Protein AF-A0A136PI34-F1 (afdb_monomer_lite)

pLDDT: mean 89.57, std 11.56, range [34.72, 98.5]

Foldseek 3Di:
DPDQQDDPVSVVVCVVVVDDDPVNVVLVVLLVVQLVLLVVLLVDPLLCPPPLNPPDDPVRSVLLSNLLSLLLSLLLVVLQLQLPAFQRSLLVLLVLLVVLLDDDLNVLSVVLNVVSVVCRLCSQAVVDRCHSVNSSSSSNSSSSSQSSPDDSVSSVVSSVVSVVVSVVVVVDRPVVVQCPDPPSVCSVCPSHDDD

Radius of gyration: 17.7 Å; chains: 1; bounding box: 50×30×54 Å

Structure (mmCIF, N/CA/C/O backbone):
data_AF-A0A136PI34-F1
#
_entry.id   AF-A0A136PI34-F1
#
loop_
_atom_site.group_PDB
_atom_site.id
_atom_site.type_symbol
_atom_site.label_atom_id
_atom_site.label_alt_id
_atom_site.label_comp_id
_atom_site.label_asym_id
_atom_site.label_entity_id
_atom_site.label_seq_id
_atom_site.pdbx_PDB_ins_code
_atom_site.Cartn_x
_atom_site.Cartn_y
_atom_site.Cartn_z
_atom_site.occupancy
_atom_site.B_iso_or_equiv
_atom_site.auth_seq_id
_atom_site.auth_comp_id
_atom_site.auth_asym_id
_atom_site.auth_atom_id
_atom_site.pdbx_PDB_model_num
ATOM 1 N N . GLU A 1 1 ? 0.186 2.229 33.190 1.00 37.41 1 GLU A N 1
ATOM 2 C CA . GLU A 1 1 ? 1.207 1.933 32.159 1.00 37.41 1 GLU A CA 1
ATOM 3 C C . GLU A 1 1 ? 0.519 1.676 30.814 1.00 37.41 1 GLU A C 1
ATOM 5 O O . GLU A 1 1 ? -0.612 1.223 30.841 1.00 37.41 1 GLU A O 1
ATOM 10 N N . GLN A 1 2 ? 1.148 2.000 29.672 1.00 37.44 2 GLN A N 1
ATOM 11 C CA . GLN A 1 2 ? 0.609 1.954 28.282 1.00 37.44 2 GLN A CA 1
ATOM 12 C C . GLN A 1 2 ? -0.304 3.109 27.794 1.00 37.44 2 GLN A C 1
ATOM 14 O O . GLN A 1 2 ? -1.319 2.883 27.141 1.00 37.44 2 GLN A O 1
ATOM 19 N N . LYS A 1 3 ? 0.069 4.380 28.008 1.00 34.72 3 LYS A N 1
ATOM 20 C CA . LYS A 1 3 ? -0.537 5.509 27.251 1.00 34.72 3 LYS A CA 1
ATOM 21 C C . LYS A 1 3 ? 0.451 6.415 26.500 1.00 34.72 3 LYS A C 1
ATOM 23 O O . LYS A 1 3 ? 0.005 7.312 25.795 1.00 34.72 3 LYS A O 1
ATOM 28 N N . ALA A 1 4 ? 1.763 6.185 26.592 1.00 39.72 4 ALA A N 1
ATOM 29 C CA . ALA A 1 4 ? 2.761 7.197 26.216 1.00 39.72 4 ALA A CA 1
ATOM 30 C C . ALA A 1 4 ? 3.406 7.065 24.818 1.00 39.72 4 ALA A C 1
ATOM 32 O O . ALA A 1 4 ? 4.243 7.888 24.473 1.00 39.72 4 ALA A O 1
ATOM 33 N N . ALA A 1 5 ? 3.028 6.094 23.983 1.00 43.44 5 ALA A N 1
ATOM 34 C CA . ALA A 1 5 ? 3.620 5.939 22.647 1.00 43.44 5 ALA A CA 1
ATOM 35 C C . ALA A 1 5 ? 2.543 5.860 21.559 1.00 43.44 5 ALA A C 1
ATOM 37 O O . ALA A 1 5 ? 2.322 4.815 20.956 1.00 43.44 5 ALA A O 1
ATOM 38 N N . LYS A 1 6 ? 1.835 6.966 21.314 1.00 48.41 6 LYS A N 1
ATOM 39 C CA . LYS A 1 6 ? 1.051 7.119 20.080 1.00 48.41 6 LYS A CA 1
ATOM 40 C C . LYS A 1 6 ? 1.850 7.965 19.087 1.00 48.41 6 LYS A C 1
ATOM 42 O O . LYS A 1 6 ? 2.343 9.029 19.447 1.00 48.41 6 LYS A O 1
ATOM 47 N N . GLY A 1 7 ? 1.963 7.485 17.849 1.00 63.72 7 GLY A N 1
ATOM 48 C CA . GLY A 1 7 ? 2.556 8.219 16.724 1.00 63.72 7 GLY A CA 1
ATOM 49 C C . GLY A 1 7 ? 4.058 8.003 16.500 1.00 63.72 7 GLY A C 1
ATOM 50 O O . GLY A 1 7 ? 4.751 7.349 17.286 1.00 63.72 7 GLY A O 1
ATOM 51 N N . PHE A 1 8 ? 4.564 8.553 15.394 1.00 65.12 8 PHE A N 1
ATOM 52 C CA . PHE A 1 8 ? 5.953 8.402 14.939 1.00 65.12 8 PHE A CA 1
ATOM 53 C C . PHE A 1 8 ? 6.965 8.988 15.943 1.00 65.12 8 PHE A C 1
ATOM 55 O O . PHE A 1 8 ? 8.017 8.404 16.202 1.00 65.12 8 PHE A O 1
ATOM 62 N N . ALA A 1 9 ? 6.602 10.100 16.593 1.00 65.44 9 ALA A N 1
ATOM 63 C CA . ALA A 1 9 ? 7.417 10.764 17.610 1.00 65.44 9 ALA A CA 1
ATOM 64 C C . ALA A 1 9 ? 7.646 9.899 18.865 1.00 65.44 9 ALA A C 1
ATOM 66 O O . ALA A 1 9 ? 8.755 9.869 19.395 1.00 65.44 9 ALA A O 1
ATOM 67 N N . GLY A 1 10 ? 6.630 9.148 19.308 1.00 66.31 10 GLY A N 1
ATOM 68 C CA . GLY A 1 10 ? 6.751 8.244 20.458 1.00 66.31 10 GLY A CA 1
ATOM 69 C C . GLY A 1 10 ? 7.679 7.059 20.180 1.00 66.31 10 GLY A C 1
ATOM 70 O O . GLY A 1 10 ? 8.458 6.663 21.045 1.00 66.31 10 GLY A O 1
ATOM 71 N N . HIS A 1 11 ? 7.662 6.540 18.949 1.00 69.31 11 HIS A N 1
ATOM 72 C CA . HIS A 1 11 ? 8.587 5.488 18.520 1.00 69.31 11 HIS A CA 1
ATOM 73 C C . HIS A 1 11 ? 10.027 6.001 18.420 1.00 69.31 11 HIS A C 1
ATOM 75 O O . HIS A 1 11 ? 10.947 5.315 18.859 1.00 69.31 11 HIS A O 1
ATOM 81 N N . LEU A 1 12 ? 10.228 7.216 17.898 1.00 68.88 12 LEU A N 1
ATOM 82 C CA . LEU A 1 12 ? 11.555 7.820 17.787 1.00 68.88 12 LEU A CA 1
ATOM 83 C C . LEU A 1 12 ? 12.158 8.155 19.161 1.00 68.88 12 LEU A C 1
ATOM 85 O O . LEU A 1 12 ? 13.355 7.968 19.366 1.00 68.88 12 LEU A O 1
ATOM 89 N N . ALA A 1 13 ? 11.337 8.602 20.115 1.00 72.06 13 ALA A N 1
ATOM 90 C CA . ALA A 1 13 ? 11.755 8.811 21.500 1.00 72.06 13 ALA A CA 1
ATOM 91 C C . ALA A 1 13 ? 12.150 7.489 22.185 1.00 72.06 13 ALA A C 1
ATOM 93 O O . ALA A 1 13 ? 13.233 7.397 22.755 1.00 72.06 13 ALA A O 1
ATOM 94 N N . ALA A 1 14 ? 11.341 6.433 22.038 1.00 70.12 14 ALA A N 1
ATOM 95 C CA . ALA A 1 14 ? 11.664 5.109 22.574 1.00 70.12 14 ALA A CA 1
ATOM 96 C C . ALA A 1 14 ? 12.942 4.506 21.958 1.00 70.12 14 ALA A C 1
ATOM 98 O O . ALA A 1 14 ? 13.714 3.852 22.660 1.00 70.12 14 ALA A O 1
ATOM 99 N N . LEU A 1 15 ? 13.195 4.765 20.669 1.00 72.00 15 LEU A N 1
ATOM 100 C CA . LEU A 1 15 ? 14.420 4.348 19.984 1.00 72.00 15 LEU A CA 1
ATOM 101 C C . LEU A 1 15 ? 15.664 5.033 20.565 1.00 72.00 15 LEU A C 1
ATOM 103 O O . LEU A 1 15 ? 16.690 4.386 20.758 1.00 72.00 15 LEU A O 1
ATOM 107 N N . ARG A 1 16 ? 15.570 6.334 20.874 1.00 77.06 16 ARG A N 1
ATOM 108 C CA . ARG A 1 16 ? 16.654 7.097 21.521 1.00 77.06 16 ARG A CA 1
ATOM 109 C C . ARG A 1 16 ? 16.973 6.587 22.926 1.00 77.06 16 ARG A C 1
ATOM 111 O O . ARG A 1 16 ? 18.095 6.746 23.386 1.00 77.06 16 ARG A O 1
ATOM 118 N N . GLU A 1 17 ? 16.009 5.940 23.570 1.00 81.00 17 GLU A N 1
ATOM 119 C CA . GLU A 1 17 ? 16.155 5.278 24.870 1.00 81.00 17 GLU A CA 1
ATOM 120 C C . GLU A 1 17 ? 16.605 3.806 24.741 1.00 81.00 17 GLU A C 1
ATOM 122 O O . GLU A 1 17 ? 16.594 3.068 25.723 1.00 81.00 17 GLU A O 1
ATOM 127 N N . GLY A 1 18 ? 16.974 3.351 23.535 1.00 77.94 18 GLY A N 1
ATOM 128 C CA . GLY A 1 18 ? 17.462 1.992 23.277 1.00 77.94 18 GLY A CA 1
ATOM 129 C C . GLY A 1 18 ? 16.385 0.902 23.326 1.00 77.94 18 GLY A C 1
ATOM 130 O O . GLY A 1 18 ? 16.716 -0.284 23.297 1.00 77.94 18 GLY A O 1
ATOM 131 N N . ARG A 1 19 ? 15.093 1.258 23.390 1.00 79.44 19 ARG A N 1
ATOM 132 C CA . ARG A 1 19 ? 14.005 0.272 23.456 1.00 79.44 19 ARG A CA 1
ATOM 133 C C . ARG A 1 19 ? 13.560 -0.149 22.060 1.00 79.44 19 ARG A C 1
ATOM 135 O O . ARG A 1 19 ? 12.945 0.622 21.322 1.00 79.44 19 ARG A O 1
ATOM 142 N N . VAL A 1 20 ? 13.793 -1.416 21.728 1.00 80.44 20 VAL A N 1
ATOM 143 C CA . VAL A 1 20 ? 13.208 -2.046 20.541 1.00 80.44 20 VAL A CA 1
ATOM 144 C C . VAL A 1 20 ? 11.728 -2.307 20.810 1.00 80.44 20 VAL A C 1
ATOM 146 O O . VAL A 1 20 ? 11.365 -3.122 21.654 1.00 80.44 20 VAL A O 1
ATOM 149 N N . THR A 1 21 ? 10.861 -1.589 20.100 1.00 81.62 21 THR A N 1
ATOM 150 C CA . THR A 1 21 ? 9.408 -1.783 20.176 1.00 81.62 21 THR A CA 1
ATOM 151 C C . THR A 1 21 ? 8.935 -2.717 19.067 1.00 81.62 21 THR A C 1
ATOM 153 O O . THR A 1 21 ? 9.525 -2.765 17.987 1.00 81.62 21 THR A O 1
ATOM 156 N N . ALA A 1 22 ? 7.814 -3.408 19.282 1.00 77.81 22 ALA A N 1
ATOM 157 C CA . ALA A 1 22 ? 7.174 -4.194 18.225 1.00 77.81 22 ALA A CA 1
ATOM 158 C C . ALA A 1 22 ? 6.825 -3.334 16.991 1.00 77.81 22 ALA A C 1
ATOM 160 O O . ALA A 1 22 ? 6.915 -3.807 15.861 1.00 77.81 22 ALA A O 1
ATOM 161 N N . GLY A 1 23 ? 6.488 -2.052 17.194 1.00 76.88 23 GLY A N 1
ATOM 162 C CA . GLY A 1 23 ? 6.248 -1.095 16.110 1.00 76.88 23 GLY A CA 1
ATOM 163 C C . GLY A 1 23 ? 7.491 -0.839 15.255 1.00 76.88 23 GLY A C 1
ATOM 164 O O . GLY A 1 23 ? 7.405 -0.861 14.031 1.00 76.88 23 GLY A O 1
ATOM 165 N N . LEU A 1 24 ? 8.665 -0.689 15.876 1.00 78.94 24 LEU A N 1
ATOM 166 C CA . LEU A 1 24 ? 9.925 -0.552 15.143 1.00 78.94 24 LEU A CA 1
ATOM 167 C C . LEU A 1 24 ? 10.240 -1.803 14.317 1.00 78.94 24 LEU A C 1
ATOM 169 O O . LEU A 1 24 ? 10.601 -1.683 13.149 1.00 78.94 24 LEU A O 1
ATOM 173 N N . VAL A 1 25 ? 10.077 -2.992 14.906 1.00 84.44 25 VAL A N 1
ATOM 174 C CA . VAL A 1 25 ? 10.310 -4.263 14.201 1.00 84.44 25 VAL A CA 1
ATOM 175 C C . VAL A 1 25 ? 9.403 -4.371 12.973 1.00 84.44 25 VAL A C 1
ATOM 177 O O . VAL A 1 25 ? 9.875 -4.753 11.906 1.00 84.44 25 VAL A O 1
ATOM 180 N N . LYS A 1 26 ? 8.133 -3.955 13.079 1.00 82.81 26 LYS A N 1
ATOM 181 C CA . LYS A 1 26 ? 7.204 -3.896 11.938 1.00 82.81 26 LYS A CA 1
ATOM 182 C C . LYS A 1 26 ? 7.681 -2.932 10.855 1.00 82.81 26 LYS A C 1
ATOM 184 O O . LYS A 1 26 ? 7.740 -3.321 9.693 1.00 82.81 26 LYS A O 1
ATOM 189 N N . VAL A 1 27 ? 8.054 -1.704 11.219 1.00 83.69 27 VAL A N 1
ATOM 190 C CA . VAL A 1 27 ? 8.524 -0.696 10.251 1.00 83.69 27 VAL A CA 1
ATOM 191 C C . VAL A 1 27 ? 9.780 -1.175 9.526 1.00 83.69 27 VAL A C 1
ATOM 193 O O . VAL A 1 27 ? 9.854 -1.078 8.303 1.00 83.69 27 VAL A O 1
ATOM 196 N N . VAL A 1 28 ? 10.746 -1.736 10.256 1.00 87.25 28 VAL A N 1
ATOM 197 C CA . VAL A 1 28 ? 11.978 -2.277 9.667 1.00 87.25 28 VAL A CA 1
ATOM 198 C C . VAL A 1 28 ? 11.672 -3.484 8.785 1.00 87.25 28 VAL A C 1
ATOM 200 O O . VAL A 1 28 ? 12.169 -3.546 7.665 1.00 87.25 28 VAL A O 1
ATOM 203 N N . GLY A 1 29 ? 10.830 -4.412 9.243 1.00 90.44 29 GLY A N 1
ATOM 204 C CA . GLY A 1 29 ? 10.451 -5.602 8.483 1.00 90.44 29 GLY A CA 1
ATOM 205 C C . GLY A 1 29 ? 9.731 -5.260 7.178 1.00 90.44 29 GLY A C 1
ATOM 206 O O . GLY A 1 29 ? 10.143 -5.713 6.112 1.00 90.44 29 GLY A O 1
ATOM 207 N N . VAL A 1 30 ? 8.707 -4.405 7.237 1.00 90.81 30 VAL A N 1
ATOM 208 C CA . VAL A 1 30 ? 7.969 -3.937 6.052 1.00 90.81 30 VAL A CA 1
ATOM 209 C C . VAL A 1 30 ? 8.873 -3.106 5.139 1.00 90.81 30 VAL A C 1
ATOM 211 O O . VAL A 1 30 ? 8.825 -3.271 3.922 1.00 90.81 30 VAL A O 1
ATOM 214 N N . GLY A 1 31 ? 9.737 -2.256 5.701 1.00 92.38 31 GLY A N 1
ATOM 215 C CA . GLY A 1 31 ? 10.705 -1.469 4.938 1.00 92.38 31 GLY A CA 1
ATOM 216 C C . GLY A 1 31 ? 11.721 -2.340 4.195 1.00 92.38 31 GLY A C 1
ATOM 217 O O . GLY A 1 31 ? 11.953 -2.133 3.005 1.00 92.38 31 GLY A O 1
ATOM 218 N N . ALA A 1 32 ? 12.281 -3.352 4.861 1.00 94.50 32 ALA A N 1
ATOM 219 C CA . ALA A 1 32 ? 13.221 -4.297 4.264 1.00 94.50 32 ALA A CA 1
ATOM 220 C C . ALA A 1 32 ? 12.550 -5.164 3.188 1.00 94.50 32 ALA A C 1
ATOM 222 O O . ALA A 1 32 ? 13.095 -5.312 2.093 1.00 94.50 32 ALA A O 1
ATOM 223 N N . ALA A 1 33 ? 11.344 -5.675 3.457 1.00 94.12 33 ALA A N 1
ATOM 224 C CA . ALA A 1 33 ? 10.557 -6.418 2.476 1.00 94.12 33 ALA A CA 1
ATOM 225 C C . ALA A 1 33 ? 10.211 -5.549 1.255 1.00 94.12 33 ALA A C 1
ATOM 227 O O . ALA A 1 33 ? 10.368 -5.988 0.116 1.00 94.12 33 ALA A O 1
ATOM 228 N N . GLY A 1 34 ? 9.812 -4.294 1.480 1.00 96.81 34 GLY A N 1
ATOM 229 C CA . GLY A 1 34 ? 9.537 -3.326 0.421 1.00 96.81 34 GLY A CA 1
ATOM 230 C C . GLY A 1 34 ? 10.767 -3.010 -0.425 1.00 96.81 34 GLY A C 1
ATOM 231 O O . GLY A 1 34 ? 10.668 -2.960 -1.651 1.00 96.81 34 GLY A O 1
ATOM 232 N N . LEU A 1 35 ? 11.936 -2.863 0.203 1.00 97.81 35 LEU A N 1
ATOM 233 C CA . LEU A 1 35 ? 13.200 -2.655 -0.499 1.00 97.81 35 LEU A CA 1
ATOM 234 C C . LEU A 1 35 ? 13.590 -3.869 -1.346 1.00 97.81 35 LEU A C 1
ATOM 236 O O . LEU A 1 35 ? 13.935 -3.706 -2.516 1.00 97.81 35 LEU A O 1
ATOM 240 N N . GLY A 1 36 ? 13.484 -5.077 -0.787 1.00 97.94 36 GLY A N 1
ATOM 241 C CA . GLY A 1 36 ? 13.727 -6.322 -1.514 1.00 97.94 36 GLY A CA 1
ATOM 242 C C . GLY A 1 36 ? 12.794 -6.472 -2.717 1.00 97.94 36 GLY A C 1
ATOM 243 O O . GLY A 1 36 ? 13.255 -6.706 -3.833 1.00 97.94 36 GLY A O 1
ATOM 244 N N . ALA A 1 37 ? 11.493 -6.243 -2.526 1.00 96.94 37 ALA A N 1
ATOM 245 C CA . ALA A 1 37 ? 10.513 -6.296 -3.606 1.00 96.94 37 ALA A CA 1
ATOM 246 C C . ALA A 1 37 ? 10.798 -5.251 -4.699 1.00 96.94 37 ALA A C 1
ATOM 248 O O . ALA A 1 37 ? 10.769 -5.571 -5.886 1.00 96.94 37 ALA A O 1
ATOM 249 N N . ALA A 1 38 ? 11.133 -4.014 -4.324 1.00 97.25 38 ALA A N 1
ATOM 250 C CA . ALA A 1 38 ? 11.472 -2.961 -5.278 1.00 97.25 38 ALA A CA 1
ATOM 251 C C . ALA A 1 38 ? 12.766 -3.254 -6.055 1.00 97.25 38 ALA A C 1
ATOM 253 O O . ALA A 1 38 ? 12.841 -2.954 -7.247 1.00 97.25 38 ALA A O 1
ATOM 254 N N . ALA A 1 39 ? 13.762 -3.868 -5.412 1.00 97.31 39 ALA A N 1
ATOM 255 C CA . ALA A 1 39 ? 14.988 -4.310 -6.069 1.00 97.31 39 ALA A CA 1
ATOM 256 C C . ALA A 1 39 ? 14.718 -5.436 -7.083 1.00 97.31 39 ALA A C 1
ATOM 258 O O . ALA A 1 39 ? 15.228 -5.380 -8.202 1.00 97.31 39 ALA A O 1
ATOM 259 N N . LEU A 1 40 ? 13.863 -6.406 -6.737 1.00 96.50 40 LEU A N 1
ATOM 260 C CA . LEU A 1 40 ? 13.425 -7.456 -7.665 1.00 96.50 40 LEU A CA 1
ATOM 261 C C . LEU A 1 40 ? 12.657 -6.870 -8.857 1.00 96.50 40 LEU A C 1
ATOM 263 O O . LEU A 1 40 ? 12.953 -7.206 -10.002 1.00 96.50 40 LEU A O 1
ATOM 267 N N . LEU A 1 41 ? 11.743 -5.924 -8.616 1.00 95.62 41 LEU A N 1
ATOM 268 C CA . LEU A 1 41 ? 11.060 -5.201 -9.693 1.00 95.62 41 LEU A CA 1
ATOM 269 C C . LEU A 1 41 ? 12.039 -4.423 -10.578 1.00 95.62 41 LEU A C 1
ATOM 271 O O . LEU A 1 41 ? 11.842 -4.341 -11.783 1.00 95.62 41 LEU A O 1
ATOM 275 N N . ALA A 1 42 ? 13.095 -3.839 -10.015 1.00 93.81 42 ALA A N 1
ATOM 276 C CA . ALA A 1 42 ? 14.103 -3.135 -10.804 1.00 93.81 42 ALA A CA 1
ATOM 277 C C . ALA A 1 42 ? 14.956 -4.077 -11.671 1.00 93.81 42 ALA A C 1
ATOM 279 O O . ALA A 1 42 ? 15.555 -3.614 -12.642 1.00 93.81 42 ALA A O 1
ATOM 280 N N . ALA A 1 43 ? 15.010 -5.373 -11.347 1.00 93.19 43 ALA A N 1
ATOM 281 C CA . ALA A 1 43 ? 15.650 -6.399 -12.166 1.00 93.19 43 ALA A CA 1
ATOM 282 C C . ALA A 1 43 ? 14.722 -6.955 -13.266 1.00 93.19 43 ALA A C 1
ATOM 284 O O . ALA A 1 43 ? 15.226 -7.409 -14.296 1.00 93.19 43 ALA A O 1
ATOM 285 N N . ASP A 1 44 ? 13.400 -6.872 -13.083 1.00 93.31 44 ASP A N 1
ATOM 286 C CA . ASP A 1 44 ? 12.389 -7.370 -14.023 1.00 93.31 44 ASP A CA 1
ATOM 287 C C . ASP A 1 44 ? 12.484 -6.674 -15.405 1.00 93.31 44 ASP A C 1
ATOM 289 O O . ASP A 1 44 ? 12.411 -5.440 -15.490 1.00 93.31 44 ASP A O 1
ATOM 293 N N . PRO A 1 45 ? 12.628 -7.427 -16.515 1.00 91.00 45 PRO A N 1
ATOM 294 C CA . PRO A 1 45 ? 12.765 -6.852 -17.854 1.00 91.00 45 PRO A CA 1
ATOM 295 C C . PRO A 1 45 ? 11.582 -5.984 -18.301 1.00 91.00 45 PRO A C 1
ATOM 297 O O . PRO A 1 45 ? 11.798 -4.952 -18.941 1.00 91.00 45 PRO A O 1
ATOM 300 N N . ALA A 1 46 ? 10.347 -6.361 -17.963 1.00 90.38 46 ALA A N 1
ATOM 301 C CA . ALA A 1 46 ? 9.149 -5.620 -18.349 1.00 90.38 46 ALA A CA 1
ATOM 302 C C . ALA A 1 46 ? 9.052 -4.291 -17.587 1.00 90.38 46 ALA A C 1
ATOM 304 O O . ALA A 1 46 ? 8.742 -3.255 -18.179 1.00 90.38 46 ALA A O 1
ATOM 305 N N . VAL A 1 47 ? 9.421 -4.281 -16.303 1.00 91.12 47 VAL A N 1
ATOM 306 C CA . VAL A 1 47 ? 9.503 -3.042 -15.514 1.00 91.12 47 VAL A CA 1
ATOM 307 C C . VAL A 1 47 ? 10.617 -2.133 -16.041 1.00 91.12 47 VAL A C 1
ATOM 309 O O . VAL A 1 47 ? 10.418 -0.916 -16.166 1.00 91.12 47 VAL A O 1
ATOM 312 N N . ARG A 1 48 ? 11.779 -2.707 -16.380 1.00 90.06 48 ARG A N 1
ATOM 313 C CA . ARG A 1 48 ? 12.947 -1.991 -16.928 1.00 90.06 48 ARG A CA 1
ATOM 314 C C . ARG A 1 48 ? 12.713 -1.419 -18.323 1.00 90.06 48 ARG A C 1
ATOM 316 O O . ARG A 1 48 ? 13.328 -0.409 -18.660 1.00 90.06 48 ARG A O 1
ATOM 323 N N . ALA A 1 49 ? 11.831 -2.025 -19.115 1.00 90.12 49 ALA A N 1
ATOM 324 C CA . ALA A 1 49 ? 11.497 -1.563 -20.461 1.00 90.12 49 ALA A CA 1
ATOM 325 C C . ALA A 1 49 ? 10.806 -0.186 -20.482 1.00 90.12 49 ALA A C 1
ATOM 327 O O . ALA A 1 49 ? 10.724 0.446 -21.534 1.00 90.12 49 ALA A O 1
ATOM 328 N N . HIS A 1 50 ? 10.334 0.315 -19.336 1.00 90.00 50 HIS A N 1
ATOM 329 C CA . HIS A 1 50 ? 9.724 1.637 -19.241 1.00 90.00 50 HIS A CA 1
ATOM 330 C C . HIS A 1 50 ? 10.679 2.742 -19.734 1.00 90.00 50 HIS A C 1
ATOM 332 O O . HIS A 1 50 ? 11.777 2.905 -19.204 1.00 90.00 50 HIS A O 1
ATOM 338 N N . ARG A 1 51 ? 10.233 3.571 -20.690 1.00 90.25 51 ARG A N 1
ATOM 339 C CA . ARG A 1 51 ? 11.051 4.598 -21.373 1.00 90.25 51 ARG A CA 1
ATOM 340 C C . ARG A 1 51 ? 11.872 5.480 -20.427 1.00 90.25 51 ARG A C 1
ATOM 342 O O . ARG A 1 51 ? 13.048 5.701 -20.663 1.00 90.25 51 ARG A O 1
ATOM 349 N N . HIS A 1 52 ? 11.274 5.949 -19.330 1.00 86.69 52 HIS A N 1
ATOM 350 C CA . HIS A 1 52 ? 11.963 6.807 -18.349 1.00 86.69 52 HIS A CA 1
ATOM 351 C C . HIS A 1 52 ? 12.977 6.079 -17.442 1.00 86.69 52 HIS A C 1
ATOM 353 O O . HIS A 1 52 ? 13.663 6.732 -16.659 1.00 86.69 52 HIS A O 1
ATOM 359 N N . ARG A 1 53 ? 13.054 4.744 -17.512 1.00 90.19 53 ARG A N 1
ATOM 360 C CA . ARG A 1 53 ? 14.084 3.925 -16.851 1.00 90.19 53 ARG A CA 1
ATOM 361 C C . ARG A 1 53 ? 15.232 3.579 -17.793 1.00 90.19 53 ARG A C 1
ATOM 363 O O . ARG A 1 53 ? 16.359 3.381 -17.339 1.00 90.19 53 ARG A O 1
ATOM 370 N N . GLN A 1 54 ? 14.960 3.530 -19.097 1.00 85.38 54 GLN A N 1
ATOM 371 C CA . GLN A 1 54 ? 15.984 3.321 -20.112 1.00 85.38 54 GLN A CA 1
ATOM 372 C C . GLN A 1 54 ? 16.982 4.486 -20.075 1.00 85.38 54 GLN A C 1
ATOM 374 O O . GLN A 1 54 ? 16.599 5.652 -20.105 1.00 85.38 54 GLN A O 1
ATOM 379 N N . GLY A 1 55 ? 18.268 4.166 -19.938 1.00 81.81 55 GLY A N 1
ATOM 380 C CA . GLY A 1 55 ? 19.339 5.163 -19.850 1.00 81.81 55 GLY A CA 1
ATOM 381 C C . GLY A 1 55 ? 19.577 5.761 -18.458 1.00 81.81 55 GLY A C 1
ATOM 382 O O . GLY A 1 55 ? 20.462 6.600 -18.313 1.00 81.81 55 GLY A O 1
ATOM 383 N N . GLN A 1 56 ? 18.858 5.329 -17.413 1.00 88.75 56 GLN A N 1
ATOM 384 C CA . GLN A 1 56 ? 19.176 5.762 -16.050 1.00 88.75 56 GLN A CA 1
ATOM 385 C C . GLN A 1 56 ? 20.546 5.236 -15.603 1.00 88.75 56 GLN A C 1
ATOM 387 O O . GLN A 1 56 ? 20.806 4.028 -15.628 1.00 88.75 56 GLN A O 1
ATOM 392 N N . GLY A 1 57 ? 21.397 6.143 -15.116 1.00 91.31 57 GLY A N 1
ATOM 393 C CA . GLY A 1 57 ? 22.621 5.803 -14.392 1.00 91.31 57 GLY A CA 1
ATOM 394 C C . GLY A 1 57 ? 22.338 5.152 -13.033 1.00 91.31 57 GLY A C 1
ATOM 395 O O . GLY A 1 57 ? 21.187 4.990 -12.626 1.00 91.31 57 GLY A O 1
ATOM 396 N N . VAL A 1 58 ? 23.398 4.794 -12.304 1.00 93.88 58 VAL A N 1
ATOM 397 C CA . VAL A 1 58 ? 23.298 4.120 -10.993 1.00 93.88 58 VAL A CA 1
ATOM 398 C C . VAL A 1 58 ? 22.401 4.898 -10.025 1.00 93.88 58 VAL A C 1
ATOM 400 O O . VAL A 1 58 ? 21.487 4.318 -9.452 1.00 93.88 58 VAL A O 1
ATOM 403 N N . VAL A 1 59 ? 22.596 6.216 -9.917 1.00 95.69 59 VAL A N 1
ATOM 404 C CA . VAL A 1 59 ? 21.819 7.083 -9.015 1.00 95.69 59 VAL A CA 1
ATOM 405 C C . VAL A 1 59 ? 20.324 7.050 -9.341 1.00 95.69 59 VAL A C 1
ATOM 407 O O . VAL A 1 59 ? 19.509 6.854 -8.444 1.00 95.69 59 VAL A O 1
ATOM 410 N N . GLY A 1 60 ? 19.956 7.181 -10.620 1.00 94.81 60 GLY A N 1
ATOM 411 C CA . GLY A 1 60 ? 18.552 7.163 -11.045 1.00 94.81 60 GLY A CA 1
ATOM 412 C C . GLY A 1 60 ? 17.858 5.840 -10.723 1.00 94.81 60 GLY A C 1
ATOM 413 O O . GLY A 1 60 ? 16.727 5.841 -10.242 1.00 94.81 60 GLY A O 1
ATOM 414 N N . ARG A 1 61 ? 18.569 4.718 -10.896 1.00 94.06 61 ARG A N 1
ATOM 415 C CA . ARG A 1 61 ? 18.059 3.391 -10.526 1.00 94.06 61 ARG A CA 1
ATOM 416 C C . ARG A 1 61 ? 17.889 3.243 -9.019 1.00 94.06 61 ARG A C 1
ATOM 418 O O . ARG A 1 61 ? 16.858 2.747 -8.580 1.00 94.06 61 ARG A O 1
ATOM 425 N N . THR A 1 62 ? 18.861 3.700 -8.229 1.00 96.56 62 THR A N 1
ATOM 426 C CA . THR A 1 62 ? 18.760 3.682 -6.763 1.00 96.56 62 THR A CA 1
ATOM 427 C C . THR A 1 62 ? 17.556 4.490 -6.289 1.00 96.56 62 THR A C 1
ATOM 429 O O . THR A 1 62 ? 16.781 4.006 -5.469 1.00 96.56 62 THR A O 1
ATOM 432 N N . VAL A 1 63 ? 17.342 5.687 -6.843 1.00 97.12 63 VAL A N 1
ATOM 433 C CA . VAL A 1 63 ? 16.166 6.506 -6.521 1.00 97.12 63 VAL A CA 1
ATOM 434 C C . VAL A 1 63 ? 14.870 5.792 -6.914 1.00 97.12 63 VAL A C 1
ATOM 436 O O . VAL A 1 63 ? 13.956 5.729 -6.099 1.00 97.12 63 VAL A O 1
ATOM 439 N N . ASP A 1 64 ? 14.779 5.196 -8.108 1.00 96.56 64 ASP A N 1
ATOM 440 C CA . ASP A 1 64 ? 13.575 4.458 -8.534 1.00 96.56 64 ASP A CA 1
ATOM 441 C C . ASP A 1 64 ? 13.267 3.250 -7.629 1.00 96.56 64 ASP A C 1
ATOM 443 O O . ASP A 1 64 ? 12.095 2.974 -7.352 1.00 96.56 64 ASP A O 1
ATOM 447 N N . VAL A 1 65 ? 14.299 2.559 -7.129 1.00 97.88 65 VAL A N 1
ATOM 448 C CA . VAL A 1 65 ? 14.164 1.477 -6.139 1.00 97.88 65 VAL A CA 1
ATOM 449 C C . VAL A 1 65 ? 13.654 2.018 -4.807 1.00 97.88 65 VAL A C 1
ATOM 451 O O . VAL A 1 65 ? 12.699 1.469 -4.265 1.00 97.88 65 VAL A O 1
ATOM 454 N N . LEU A 1 66 ? 14.228 3.109 -4.293 1.00 98.25 66 LEU A N 1
ATOM 455 C CA . LEU A 1 66 ? 13.782 3.719 -3.035 1.00 98.25 66 LEU A CA 1
ATOM 456 C C . LEU A 1 66 ? 12.342 4.237 -3.126 1.00 98.25 66 LEU A C 1
ATOM 458 O O . LEU A 1 66 ? 11.561 4.044 -2.196 1.00 98.25 66 LEU A O 1
ATOM 462 N N . LEU A 1 67 ? 11.960 4.827 -4.262 1.00 98.38 67 LEU A N 1
ATOM 463 C CA . LEU A 1 67 ? 10.575 5.215 -4.532 1.00 98.38 67 LEU A CA 1
ATOM 464 C C . LEU A 1 67 ? 9.650 3.994 -4.539 1.00 98.38 67 LEU A C 1
ATOM 466 O O . LEU A 1 67 ? 8.588 4.029 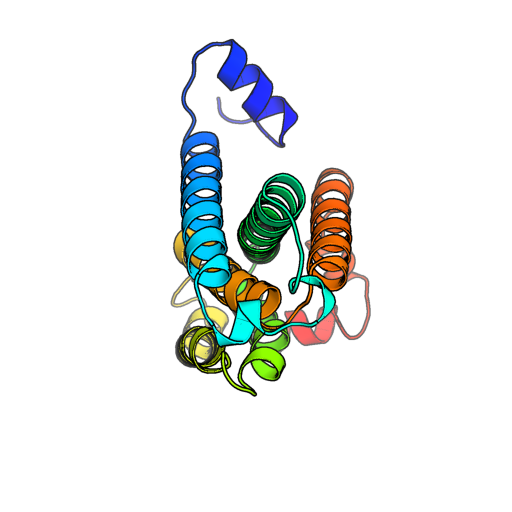-3.924 1.00 98.38 67 LEU A O 1
ATOM 470 N N . GLY A 1 68 ? 10.055 2.902 -5.195 1.00 98.12 68 GLY A N 1
ATOM 471 C CA . GLY A 1 68 ? 9.309 1.643 -5.186 1.00 98.12 68 GLY A CA 1
ATOM 472 C C . GLY A 1 68 ? 9.137 1.081 -3.774 1.00 98.12 68 GLY A C 1
ATOM 473 O O . GLY A 1 68 ? 8.022 0.750 -3.382 1.00 98.12 68 GLY A O 1
ATOM 474 N N . ALA A 1 69 ? 10.213 1.047 -2.986 1.00 98.38 69 ALA A N 1
ATOM 475 C CA . ALA A 1 69 ? 10.199 0.574 -1.606 1.00 98.38 69 ALA A CA 1
ATOM 476 C C . ALA A 1 69 ? 9.263 1.420 -0.733 1.00 98.38 69 ALA A C 1
ATOM 478 O O . ALA A 1 69 ? 8.461 0.880 0.029 1.00 98.38 69 ALA A O 1
ATOM 479 N N . GLY A 1 70 ? 9.317 2.744 -0.901 1.00 98.00 70 GLY A N 1
ATOM 480 C CA . GLY A 1 70 ? 8.421 3.680 -0.234 1.00 98.00 70 GLY A CA 1
ATOM 481 C C . GLY A 1 70 ? 6.957 3.455 -0.607 1.00 98.00 70 GLY A C 1
ATOM 482 O O . GLY A 1 70 ? 6.104 3.477 0.274 1.00 98.00 70 GLY A O 1
ATOM 483 N N . VAL A 1 71 ? 6.645 3.192 -1.880 1.00 98.50 71 VAL A N 1
ATOM 484 C CA . VAL A 1 71 ? 5.273 2.868 -2.310 1.00 98.50 71 VAL A CA 1
ATOM 485 C C . VAL A 1 71 ? 4.787 1.570 -1.664 1.00 98.50 71 VAL A C 1
ATOM 487 O O . VAL A 1 71 ? 3.666 1.533 -1.160 1.00 98.50 71 VAL A O 1
ATOM 490 N N . VAL A 1 72 ? 5.616 0.523 -1.622 1.00 98.19 72 VAL A N 1
ATOM 491 C CA . VAL A 1 72 ? 5.261 -0.753 -0.977 1.00 98.19 72 VAL A CA 1
ATOM 492 C C . VAL A 1 72 ? 4.984 -0.552 0.513 1.00 98.19 72 VAL A C 1
ATOM 494 O O . VAL A 1 72 ? 3.902 -0.894 0.992 1.00 98.19 72 VAL A O 1
ATOM 497 N N . ALA A 1 73 ? 5.924 0.063 1.234 1.00 97.12 73 ALA A N 1
ATOM 498 C CA . ALA A 1 73 ? 5.796 0.295 2.669 1.00 97.12 73 ALA A CA 1
ATOM 499 C C . ALA A 1 73 ? 4.655 1.268 3.008 1.00 97.12 73 ALA A C 1
ATOM 501 O O . ALA A 1 73 ? 3.895 1.038 3.946 1.00 97.12 73 ALA A O 1
ATOM 502 N N . GLY A 1 74 ? 4.491 2.333 2.221 1.00 97.12 74 GLY A N 1
ATOM 503 C CA . GLY A 1 74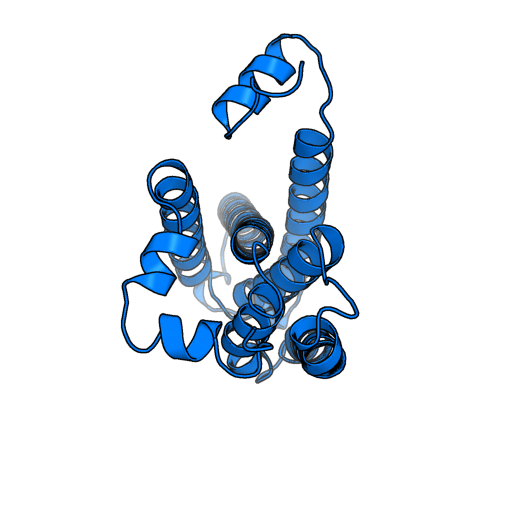 ? 3.421 3.311 2.392 1.00 97.12 74 GLY A CA 1
ATOM 504 C C . GLY A 1 74 ? 2.038 2.712 2.146 1.00 97.12 74 GLY A C 1
ATOM 505 O O . GLY A 1 74 ? 1.105 3.021 2.882 1.00 97.12 74 GLY A O 1
ATOM 506 N N . THR A 1 75 ? 1.901 1.817 1.163 1.00 98.06 75 THR A N 1
ATOM 507 C CA . THR A 1 75 ? 0.627 1.130 0.894 1.00 98.06 75 THR A CA 1
ATOM 508 C C . THR A 1 75 ? 0.296 0.132 2.004 1.00 98.06 75 THR A C 1
ATOM 510 O O . THR A 1 75 ? -0.844 0.098 2.459 1.00 98.06 75 THR A O 1
ATOM 513 N N . ALA A 1 76 ? 1.288 -0.618 2.502 1.00 96.56 76 ALA A N 1
ATOM 514 C CA . ALA A 1 76 ? 1.137 -1.467 3.687 1.00 96.56 76 ALA A CA 1
ATOM 515 C C . ALA A 1 76 ? 0.649 -0.660 4.901 1.00 96.56 76 ALA A C 1
ATOM 517 O O . ALA A 1 76 ? -0.372 -0.997 5.498 1.00 96.56 76 ALA A O 1
ATOM 518 N N . ASN A 1 77 ? 1.311 0.465 5.190 1.00 95.12 77 ASN A N 1
ATOM 519 C CA . ASN A 1 77 ? 0.925 1.359 6.276 1.00 95.12 77 ASN A CA 1
ATOM 520 C C . ASN A 1 77 ? -0.494 1.918 6.096 1.00 95.12 77 ASN A C 1
ATOM 522 O O . ASN A 1 77 ? -1.268 1.930 7.047 1.00 95.12 77 ASN A O 1
ATOM 526 N N . LEU A 1 78 ? -0.866 2.350 4.886 1.00 95.50 78 LEU A N 1
ATOM 527 C CA . LEU A 1 78 ? -2.205 2.876 4.618 1.00 95.50 78 LEU A CA 1
ATOM 528 C C . LEU A 1 78 ? -3.291 1.823 4.869 1.00 95.50 78 LEU A C 1
ATOM 530 O O . LEU A 1 78 ? -4.271 2.121 5.545 1.00 95.50 78 LEU A O 1
ATOM 534 N N . VAL A 1 79 ? -3.127 0.602 4.352 1.00 95.56 79 VAL A N 1
ATOM 535 C CA . VAL A 1 79 ? -4.113 -0.470 4.567 1.00 95.56 79 VAL A CA 1
ATOM 536 C C . VAL A 1 79 ? -4.194 -0.835 6.051 1.00 95.56 79 VAL A C 1
ATOM 538 O O . VAL A 1 79 ? -5.296 -0.982 6.572 1.00 95.56 79 VAL A O 1
ATOM 541 N N . ASN A 1 80 ? -3.062 -0.868 6.758 1.00 93.81 80 ASN A N 1
ATOM 542 C CA . ASN A 1 80 ? -3.029 -1.062 8.208 1.00 93.81 80 ASN A CA 1
ATOM 543 C C . ASN A 1 80 ? -3.749 0.067 8.973 1.00 93.81 80 ASN A C 1
ATOM 545 O O . ASN A 1 80 ? -4.462 -0.195 9.932 1.00 93.81 80 ASN A O 1
ATOM 549 N N . LEU A 1 81 ? -3.615 1.330 8.549 1.00 91.25 81 LEU A N 1
ATOM 550 C CA . LEU A 1 81 ? -4.343 2.463 9.144 1.00 91.25 81 LEU A CA 1
ATOM 551 C C . LEU A 1 81 ? -5.860 2.389 8.914 1.00 91.25 81 LEU A C 1
ATOM 553 O O . LEU A 1 81 ? -6.633 2.985 9.667 1.00 91.25 81 LEU A O 1
ATOM 557 N N . LEU A 1 82 ? -6.290 1.684 7.868 1.00 90.94 82 LEU A N 1
ATOM 558 C CA . LEU A 1 82 ? -7.696 1.430 7.579 1.00 90.94 82 LEU A CA 1
ATOM 559 C C . LEU A 1 82 ? -8.225 0.195 8.327 1.00 90.94 82 LEU A C 1
ATOM 561 O O . LEU A 1 82 ? -9.438 0.049 8.431 1.00 90.94 82 LEU A O 1
ATOM 565 N N . ASP A 1 83 ? -7.374 -0.643 8.919 1.00 89.94 83 ASP A N 1
ATOM 566 C CA . ASP A 1 83 ? -7.775 -1.837 9.677 1.00 89.94 83 ASP A CA 1
ATOM 567 C C . ASP A 1 83 ? -8.236 -1.512 11.112 1.00 89.94 83 ASP A C 1
ATOM 569 O O . ASP A 1 83 ? -7.738 -2.028 12.105 1.00 89.94 83 ASP A O 1
ATOM 573 N N . LEU A 1 84 ? -9.177 -0.573 11.240 1.00 85.69 84 LEU A N 1
ATOM 574 C CA . LEU A 1 84 ? -9.728 -0.147 12.537 1.00 85.69 84 LEU A CA 1
ATOM 575 C C . LEU A 1 84 ? -11.130 -0.683 12.797 1.00 85.69 84 LEU A C 1
ATOM 577 O O . LEU A 1 84 ? -11.670 -0.485 13.886 1.00 85.69 84 LEU A O 1
ATOM 581 N N . ARG A 1 85 ? -11.754 -1.279 11.781 1.00 86.06 85 ARG A N 1
ATOM 582 C CA . ARG A 1 85 ? -13.076 -1.872 11.891 1.00 86.06 85 ARG A CA 1
ATOM 583 C C . ARG A 1 85 ? -13.233 -3.031 10.893 1.00 86.06 85 ARG A C 1
ATOM 585 O O . ARG A 1 85 ? -12.758 -2.891 9.765 1.00 86.06 85 ARG A O 1
ATOM 592 N N . PRO A 1 86 ? -13.993 -4.081 11.254 1.00 87.81 86 PRO A N 1
ATOM 593 C CA . PRO A 1 86 ? -14.350 -5.200 10.377 1.00 87.81 86 PRO A CA 1
ATOM 594 C C . PRO A 1 86 ? -14.697 -4.807 8.934 1.00 87.81 86 PRO A C 1
ATOM 596 O O . PRO A 1 86 ? -15.429 -3.847 8.693 1.00 87.81 86 PRO A O 1
ATOM 599 N N . GLY A 1 87 ? -14.129 -5.499 7.959 1.00 90.75 87 GLY A N 1
ATOM 600 C CA . GLY A 1 87 ? -14.331 -5.311 6.525 1.00 90.75 87 GLY A CA 1
ATOM 601 C C . GLY A 1 87 ? -13.566 -4.150 5.894 1.00 90.75 87 GLY A C 1
ATOM 602 O O . GLY A 1 87 ? -13.443 -4.113 4.669 1.00 90.75 87 GLY A O 1
ATOM 603 N N . ARG A 1 88 ? -13.042 -3.180 6.657 1.00 93.50 88 ARG A N 1
ATOM 604 C CA . ARG A 1 88 ? -12.503 -1.946 6.056 1.00 93.50 88 ARG A CA 1
ATOM 605 C C . ARG A 1 88 ? -11.197 -2.185 5.300 1.00 93.50 88 ARG A C 1
ATOM 607 O O . ARG A 1 88 ? -11.076 -1.731 4.158 1.00 93.50 88 ARG A O 1
ATOM 614 N N . ALA A 1 89 ? -10.244 -2.904 5.893 1.00 94.38 89 ALA A N 1
ATOM 615 C CA . ALA A 1 89 ? -8.986 -3.245 5.229 1.00 94.38 89 ALA A CA 1
ATOM 616 C C . ALA A 1 89 ? -9.231 -4.096 3.973 1.00 94.38 89 ALA A C 1
ATOM 618 O O . ALA A 1 89 ? -8.687 -3.793 2.910 1.00 94.38 89 ALA A O 1
ATOM 619 N N . VAL A 1 90 ? -10.125 -5.089 4.066 1.00 94.69 90 VAL A N 1
ATOM 620 C CA . VAL A 1 90 ? -10.503 -5.961 2.945 1.00 94.69 90 VAL A CA 1
ATOM 621 C C . VAL A 1 90 ? -11.137 -5.159 1.811 1.00 94.69 90 VAL A C 1
ATOM 623 O O . VAL A 1 90 ? -10.640 -5.204 0.690 1.00 94.69 90 VAL A O 1
ATOM 626 N N . LYS A 1 91 ? -12.180 -4.364 2.083 1.00 96.25 91 LYS A N 1
ATOM 627 C CA . LYS A 1 91 ? -12.841 -3.522 1.069 1.00 96.25 91 LYS A CA 1
ATOM 628 C C . LYS A 1 91 ? -11.862 -2.572 0.397 1.00 96.25 91 LYS A C 1
ATOM 630 O O . LYS A 1 91 ? -11.854 -2.458 -0.825 1.00 96.25 91 LYS A O 1
ATOM 635 N N . SER A 1 92 ? -11.020 -1.912 1.189 1.00 94.94 92 SER A N 1
ATOM 636 C CA . SER A 1 92 ? -10.008 -0.991 0.669 1.00 94.94 92 SER A CA 1
ATOM 637 C C . SER A 1 92 ? -9.024 -1.727 -0.238 1.00 94.94 92 SER A C 1
ATOM 639 O O . SER A 1 92 ? -8.728 -1.258 -1.335 1.00 94.94 92 SER A O 1
ATOM 641 N N . GLY A 1 93 ? -8.573 -2.914 0.172 1.00 95.81 93 GLY A N 1
ATOM 642 C CA . GLY A 1 93 ? -7.704 -3.754 -0.639 1.00 95.81 93 GLY A CA 1
ATOM 643 C C . GLY A 1 93 ? -8.363 -4.250 -1.927 1.00 95.81 93 GLY A C 1
ATOM 644 O O . GLY A 1 93 ? -7.716 -4.258 -2.970 1.00 95.81 93 GLY A O 1
ATOM 645 N N . LEU A 1 94 ? -9.655 -4.587 -1.900 1.00 97.00 94 LEU A N 1
ATOM 646 C CA . LEU A 1 94 ? -10.418 -4.956 -3.094 1.00 97.00 94 LEU A CA 1
ATOM 647 C C . LEU A 1 94 ? -10.565 -3.774 -4.059 1.00 97.00 94 LEU A C 1
ATOM 649 O O . LEU A 1 94 ? -10.301 -3.924 -5.249 1.00 97.00 94 LEU A O 1
ATOM 653 N N . LEU A 1 95 ? -10.923 -2.591 -3.554 1.00 96.31 95 LEU A N 1
ATOM 654 C CA . LEU A 1 95 ? -11.095 -1.384 -4.368 1.00 96.31 95 LEU A CA 1
ATOM 655 C C . LEU A 1 95 ? -9.783 -0.923 -5.006 1.00 96.31 95 LEU A C 1
ATOM 657 O O . LEU A 1 95 ? -9.755 -0.586 -6.189 1.00 96.31 95 LEU A O 1
ATOM 661 N N . LEU A 1 96 ? -8.691 -0.933 -4.240 1.00 94.50 96 LEU A N 1
ATOM 662 C CA . LEU A 1 96 ? -7.367 -0.569 -4.742 1.00 94.50 96 LEU A CA 1
ATOM 663 C C . LEU A 1 96 ? -6.789 -1.656 -5.657 1.00 94.50 96 LEU A C 1
ATOM 665 O O . LEU A 1 96 ? -6.140 -1.347 -6.655 1.00 94.50 96 LEU A O 1
ATOM 669 N N . GLY A 1 97 ? -7.019 -2.928 -5.332 1.00 95.44 97 GLY A N 1
ATOM 670 C CA . GLY A 1 97 ? -6.405 -4.064 -6.006 1.00 95.44 97 GLY A CA 1
ATOM 671 C C . GLY A 1 97 ? -7.102 -4.512 -7.282 1.00 95.44 97 GLY A C 1
ATOM 672 O O . GLY A 1 97 ? -6.416 -4.911 -8.221 1.00 95.44 97 GLY A O 1
ATOM 673 N N . ALA A 1 98 ? -8.431 -4.407 -7.374 1.00 95.88 98 ALA A N 1
ATOM 674 C CA . ALA A 1 98 ? -9.191 -4.802 -8.561 1.00 95.88 98 ALA A CA 1
ATOM 675 C C . ALA A 1 98 ? -8.636 -4.202 -9.871 1.00 95.88 98 ALA A C 1
ATOM 677 O O . ALA A 1 98 ? -8.343 -4.972 -10.793 1.00 95.88 98 ALA A O 1
ATOM 678 N N . PRO A 1 99 ? -8.381 -2.880 -9.984 1.00 94.81 99 PRO A N 1
ATOM 679 C CA . PRO A 1 99 ? -7.799 -2.317 -11.201 1.00 94.81 99 PRO A CA 1
ATOM 680 C C . PRO A 1 99 ? -6.349 -2.761 -11.444 1.00 94.81 99 PRO A C 1
ATOM 682 O O . PRO A 1 99 ? -5.891 -2.708 -12.588 1.00 94.81 99 PRO A O 1
ATOM 685 N N . LEU A 1 100 ? -5.617 -3.190 -10.408 1.00 94.75 100 LEU A N 1
ATOM 686 C CA . LEU A 1 100 ? -4.236 -3.680 -10.499 1.00 94.75 100 LEU A CA 1
ATOM 687 C C . LEU A 1 100 ? -4.137 -5.122 -11.013 1.00 94.75 100 LEU A C 1
ATOM 689 O O . LEU A 1 100 ? -3.056 -5.516 -11.429 1.00 94.75 100 LEU A O 1
ATOM 693 N N . THR A 1 101 ? -5.235 -5.882 -11.055 1.00 95.31 101 THR A N 1
ATOM 694 C CA . THR A 1 101 ? -5.248 -7.282 -11.535 1.00 95.31 101 THR A CA 1
ATOM 695 C C . THR A 1 101 ? -4.993 -7.440 -13.038 1.00 95.31 101 THR A C 1
ATOM 697 O O . THR A 1 101 ? -4.805 -8.552 -13.528 1.00 95.31 101 THR A O 1
ATOM 700 N N . ARG A 1 102 ? -4.979 -6.337 -13.793 1.00 91.81 102 ARG A N 1
ATOM 701 C CA . ARG A 1 102 ? -4.813 -6.333 -15.251 1.00 91.81 102 ARG A CA 1
ATOM 702 C C . ARG A 1 102 ? -3.360 -6.073 -15.659 1.00 91.81 102 ARG A C 1
ATOM 704 O O . ARG A 1 102 ? -2.640 -5.324 -15.002 1.00 91.81 102 ARG A O 1
ATOM 711 N N . GLY A 1 103 ? -2.974 -6.597 -16.821 1.00 88.06 103 GLY A N 1
ATOM 712 C CA . GLY A 1 103 ? -1.663 -6.362 -17.438 1.00 88.06 103 GLY A CA 1
ATOM 713 C C . GLY A 1 103 ? -0.578 -7.338 -16.978 1.00 88.06 103 GLY A C 1
ATOM 714 O O . GLY A 1 103 ? -0.849 -8.285 -16.245 1.00 88.06 103 GLY A O 1
ATOM 715 N N . ALA A 1 104 ? 0.661 -7.098 -17.419 1.00 86.25 104 ALA A N 1
ATOM 716 C CA . ALA A 1 104 ? 1.781 -8.038 -17.281 1.00 86.25 104 ALA A CA 1
ATOM 717 C C . ALA A 1 104 ? 2.108 -8.438 -15.829 1.00 86.25 104 ALA A C 1
ATOM 719 O O . ALA A 1 104 ? 2.532 -9.560 -15.580 1.00 86.25 104 ALA A O 1
ATOM 720 N N . HIS A 1 105 ? 1.864 -7.544 -14.867 1.00 88.69 105 HIS A N 1
ATOM 721 C CA . HIS A 1 105 ? 2.123 -7.783 -13.441 1.00 88.69 105 HIS A CA 1
ATOM 722 C C . HIS A 1 105 ? 0.838 -8.006 -12.627 1.00 88.69 105 HIS A C 1
ATOM 724 O O . HIS A 1 105 ? 0.865 -7.988 -11.397 1.00 88.69 105 HIS A O 1
ATOM 730 N N . GLY A 1 106 ? -0.295 -8.220 -13.306 1.00 90.81 106 GLY A N 1
ATOM 731 C CA . GLY A 1 106 ? -1.609 -8.316 -12.675 1.00 90.81 106 GLY A CA 1
ATOM 732 C C . GLY A 1 106 ? -1.750 -9.477 -11.691 1.00 90.81 106 GLY A C 1
ATOM 733 O O . GLY A 1 106 ? -2.482 -9.360 -10.710 1.00 90.81 106 GLY A O 1
ATOM 734 N N . GLY A 1 107 ? -0.987 -10.558 -11.892 1.00 91.56 107 GLY A N 1
ATOM 735 C CA . GLY A 1 107 ? -0.998 -11.738 -11.022 1.00 91.56 107 GLY A CA 1
ATOM 736 C C . GLY A 1 107 ? -0.661 -11.437 -9.556 1.00 91.56 107 GLY A C 1
ATOM 737 O O . GLY A 1 107 ? -1.258 -12.037 -8.666 1.00 91.56 107 GLY A O 1
ATOM 738 N N . ILE A 1 108 ? 0.219 -10.459 -9.299 1.00 89.62 108 ILE A N 1
ATOM 739 C CA . ILE A 1 108 ? 0.612 -10.056 -7.936 1.00 89.62 108 ILE A CA 1
ATOM 740 C C . ILE A 1 108 ? -0.605 -9.525 -7.169 1.00 89.62 108 ILE A C 1
ATOM 742 O O . ILE A 1 108 ? -0.882 -9.949 -6.049 1.00 89.62 108 ILE A O 1
ATOM 746 N N . ALA A 1 109 ? -1.363 -8.623 -7.797 1.00 93.81 109 ALA A N 1
ATOM 747 C CA . ALA A 1 109 ? -2.577 -8.075 -7.208 1.00 93.81 109 ALA A CA 1
ATOM 748 C C . ALA A 1 109 ? -3.723 -9.094 -7.212 1.00 93.81 109 ALA A C 1
ATOM 750 O O . ALA A 1 109 ? -4.478 -9.147 -6.248 1.00 93.81 109 ALA A O 1
ATOM 751 N N . ALA A 1 110 ? -3.848 -9.922 -8.253 1.00 95.19 110 ALA A N 1
ATOM 752 C CA . ALA A 1 110 ? -4.935 -10.892 -8.379 1.00 95.19 110 ALA A CA 1
ATOM 753 C C . ALA A 1 110 ? -4.956 -11.906 -7.227 1.00 95.19 110 ALA A C 1
ATOM 755 O O . ALA A 1 110 ? -6.025 -12.165 -6.680 1.00 95.19 110 ALA A O 1
ATOM 756 N N . GLY A 1 111 ? -3.793 -12.419 -6.809 1.00 93.81 111 GLY A N 1
ATOM 757 C CA . GLY A 1 111 ? -3.705 -13.317 -5.653 1.00 93.81 111 GLY A CA 1
ATOM 758 C C . GLY A 1 111 ? -4.159 -12.646 -4.353 1.00 93.81 111 GLY A C 1
ATOM 759 O O . GLY A 1 111 ? -4.979 -13.199 -3.623 1.00 93.81 111 GLY A O 1
ATOM 760 N N . ALA A 1 112 ? -3.690 -11.421 -4.099 1.00 94.56 112 ALA A N 1
ATOM 761 C CA . ALA A 1 112 ? -4.060 -10.657 -2.908 1.00 94.56 112 ALA A CA 1
ATOM 762 C C . ALA A 1 112 ? -5.555 -10.285 -2.890 1.00 94.56 112 ALA A C 1
ATOM 764 O O . ALA A 1 112 ? -6.217 -10.423 -1.866 1.00 94.56 112 ALA A O 1
ATOM 765 N N . VAL A 1 113 ? -6.098 -9.863 -4.036 1.00 96.44 113 VAL A N 1
ATOM 766 C CA . VAL A 1 113 ? -7.520 -9.534 -4.221 1.00 96.44 113 VAL A CA 1
ATOM 767 C C . VAL A 1 113 ? -8.394 -10.773 -4.058 1.00 96.44 113 VAL A C 1
ATOM 769 O O . VAL A 1 113 ? -9.411 -10.701 -3.380 1.00 96.44 113 VAL A O 1
ATOM 772 N N . GLY A 1 114 ? -8.000 -11.912 -4.632 1.00 96.94 114 GLY A N 1
ATOM 773 C CA . GLY A 1 114 ? -8.730 -13.171 -4.485 1.00 96.94 114 GLY A CA 1
ATOM 774 C C . GLY A 1 114 ? -8.774 -13.646 -3.033 1.00 96.94 114 GLY A C 1
ATOM 775 O O . GLY A 1 114 ? -9.843 -13.989 -2.533 1.00 96.94 114 GLY A O 1
ATOM 776 N N . ALA A 1 115 ? -7.639 -13.589 -2.329 1.00 94.75 115 ALA A N 1
ATOM 777 C CA . ALA A 1 115 ? -7.574 -13.915 -0.906 1.00 94.75 115 ALA A CA 1
ATOM 778 C C . ALA A 1 115 ? -8.437 -12.964 -0.058 1.00 94.75 115 ALA A C 1
ATOM 780 O O . ALA A 1 115 ? -9.214 -13.419 0.778 1.00 94.75 115 ALA A O 1
ATOM 781 N N . ALA A 1 116 ? -8.359 -11.654 -0.314 1.00 95.62 116 ALA A N 1
ATOM 782 C CA . ALA A 1 116 ? -9.194 -10.656 0.349 1.00 95.62 116 ALA A CA 1
ATOM 783 C C . ALA A 1 116 ? -10.692 -10.911 0.095 1.00 95.62 116 ALA A C 1
ATOM 785 O O . ALA A 1 116 ? -11.487 -10.878 1.029 1.00 95.62 116 ALA A O 1
ATOM 786 N N . ALA A 1 117 ? -11.080 -11.233 -1.142 1.00 96.38 117 ALA A N 1
ATOM 787 C CA . ALA A 1 117 ? -12.466 -11.533 -1.495 1.00 96.38 117 ALA A CA 1
ATOM 788 C C . ALA A 1 117 ? -12.981 -12.788 -0.775 1.00 96.38 117 ALA A C 1
ATOM 790 O O . ALA A 1 117 ? -14.101 -12.781 -0.274 1.00 96.38 117 ALA A O 1
ATOM 791 N N . GLY A 1 118 ? -12.156 -13.835 -0.671 1.00 95.75 118 GLY A N 1
ATOM 792 C CA . GLY A 1 118 ? -12.504 -15.058 0.056 1.00 95.75 118 GLY A CA 1
ATOM 793 C C . GLY A 1 118 ? -12.664 -14.859 1.567 1.00 95.75 118 GLY A C 1
ATOM 794 O O . GLY A 1 118 ? -13.426 -15.586 2.198 1.00 95.75 118 GLY A O 1
ATOM 795 N N . LEU A 1 119 ? -11.983 -13.865 2.145 1.00 93.56 119 LEU A N 1
ATOM 796 C CA . LEU A 1 119 ? -12.088 -13.519 3.567 1.00 93.56 119 LEU A CA 1
ATOM 797 C C . LEU A 1 119 ? -13.183 -12.491 3.868 1.00 93.56 119 LEU A C 1
ATOM 799 O O . LEU A 1 119 ? -13.536 -12.328 5.032 1.00 93.56 119 LEU A O 1
ATOM 803 N N . LEU A 1 120 ? -13.722 -11.809 2.851 1.00 93.81 120 LEU A N 1
ATOM 804 C CA . LEU A 1 120 ? -14.599 -10.652 3.032 1.00 93.81 120 LEU A CA 1
ATOM 805 C C . LEU A 1 120 ? -15.817 -10.963 3.901 1.00 93.81 120 LEU A C 1
ATOM 807 O O . LEU A 1 120 ? -16.100 -10.205 4.819 1.00 93.81 120 LEU A O 1
ATOM 811 N N . ASP A 1 121 ? -16.510 -12.068 3.635 1.00 93.69 121 ASP A N 1
ATOM 812 C CA . ASP A 1 121 ? -17.718 -12.436 4.380 1.00 93.69 121 ASP A CA 1
ATOM 813 C C . ASP A 1 121 ? -17.408 -12.749 5.850 1.00 93.69 121 ASP A C 1
ATOM 815 O O . ASP A 1 121 ? -18.038 -12.222 6.760 1.00 93.69 121 ASP A O 1
ATOM 819 N N . ALA A 1 122 ? -16.361 -13.541 6.101 1.00 92.44 122 ALA A N 1
ATOM 820 C CA . ALA A 1 122 ? -15.951 -13.886 7.458 1.00 92.44 122 ALA A CA 1
ATOM 821 C C . ALA A 1 122 ? -15.427 -12.677 8.253 1.00 92.44 122 ALA A C 1
ATOM 823 O O . ALA A 1 122 ? -15.633 -12.623 9.465 1.00 92.44 122 ALA A O 1
ATOM 824 N N . ASP A 1 123 ? -14.757 -11.732 7.588 1.00 92.69 123 ASP A N 1
ATOM 825 C CA . ASP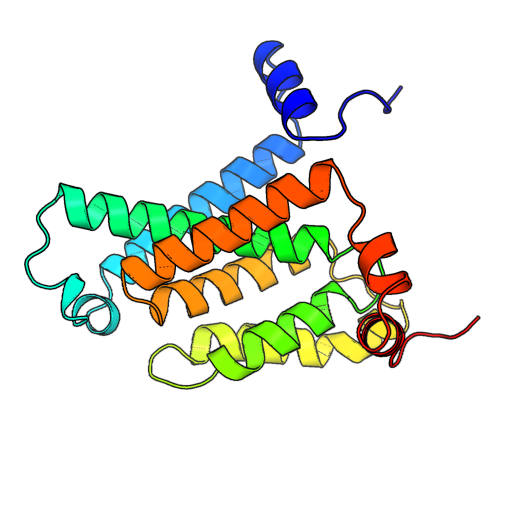 A 1 123 ? -14.270 -10.494 8.200 1.00 92.69 123 ASP A CA 1
ATOM 826 C C . ASP A 1 123 ? -15.428 -9.516 8.471 1.00 92.69 123 ASP A C 1
ATOM 828 O O . ASP A 1 123 ? -15.469 -8.894 9.526 1.00 92.69 123 ASP A O 1
ATOM 832 N N . LEU A 1 124 ? -16.421 -9.432 7.577 1.00 92.62 124 LEU A N 1
ATOM 833 C CA . LEU A 1 124 ? -17.637 -8.625 7.760 1.00 92.62 124 LEU A CA 1
ATOM 834 C C . LEU A 1 124 ? -18.562 -9.144 8.864 1.00 92.62 124 LEU A C 1
ATOM 836 O O . LEU A 1 124 ? -19.159 -8.340 9.582 1.00 92.62 124 LEU A O 1
ATOM 840 N N . ASP A 1 125 ? -18.658 -10.465 9.004 1.00 91.94 125 ASP A N 1
ATOM 841 C CA . ASP A 1 125 ? -19.385 -11.134 10.086 1.00 91.94 125 ASP A CA 1
ATOM 842 C C . ASP A 1 125 ? -18.606 -11.172 11.408 1.00 91.94 125 ASP A C 1
ATOM 844 O O . ASP A 1 125 ? -19.065 -11.782 12.375 1.00 91.94 125 ASP A O 1
ATOM 848 N N . GLU A 1 126 ? -17.428 -10.542 11.456 1.00 90.44 126 GL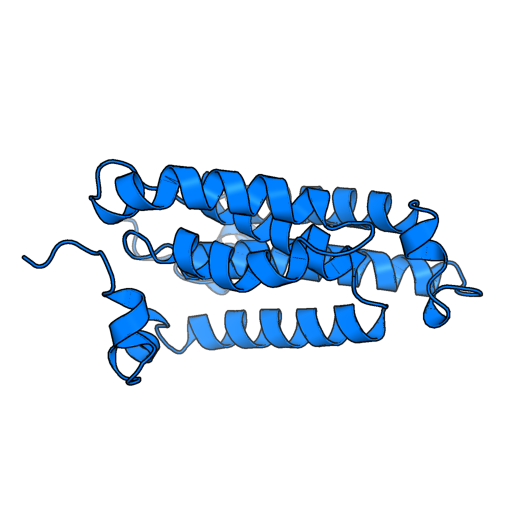U A N 1
ATOM 849 C CA . GLU A 1 126 ? -16.575 -10.442 12.644 1.00 90.44 126 GLU A CA 1
ATOM 850 C C . GLU A 1 126 ? -16.124 -11.817 13.187 1.00 90.44 126 GLU A C 1
ATOM 852 O O . GLU A 1 126 ? -15.713 -11.945 14.340 1.00 90.44 126 GLU A O 1
ATOM 857 N N . ARG A 1 127 ? -16.170 -12.869 12.348 1.00 88.12 127 ARG A N 1
ATOM 858 C CA . ARG A 1 127 ? -15.688 -14.227 12.680 1.00 88.12 127 ARG A CA 1
ATOM 859 C C . ARG A 1 127 ? -14.171 -14.318 12.637 1.00 88.12 127 ARG A C 1
ATOM 861 O O . ARG A 1 127 ? -13.570 -15.106 13.364 1.00 88.12 127 ARG A O 1
ATOM 868 N N . VAL A 1 128 ? -13.566 -13.551 11.739 1.00 85.62 128 VAL A N 1
ATOM 869 C CA . VAL A 1 128 ? -12.120 -13.394 11.617 1.00 85.62 128 VAL A CA 1
ATOM 870 C C . VAL A 1 128 ? -11.797 -11.911 11.565 1.00 85.62 128 VAL A C 1
ATOM 872 O O . VAL A 1 128 ? -12.632 -11.098 11.185 1.00 85.62 128 VAL A O 1
ATOM 875 N N . MET A 1 129 ? -10.572 -11.569 11.938 1.00 81.06 129 MET A N 1
ATOM 876 C CA . MET A 1 129 ? -10.008 -10.260 11.649 1.00 81.06 129 MET A CA 1
ATOM 877 C C . MET A 1 129 ? -8.748 -10.468 10.827 1.00 81.06 129 MET A C 1
ATOM 879 O O . MET A 1 129 ? -7.875 -11.239 11.232 1.00 81.06 129 MET A O 1
ATOM 883 N N . VAL A 1 130 ? -8.637 -9.765 9.699 1.00 85.00 130 VAL A N 1
ATOM 884 C CA . VAL A 1 130 ? -7.394 -9.716 8.910 1.00 85.00 130 VAL A CA 1
ATOM 885 C C . VAL A 1 130 ? -6.202 -9.336 9.798 1.00 85.00 130 VAL A C 1
ATOM 887 O O . VAL A 1 130 ? -5.140 -9.967 9.725 1.00 85.00 130 VAL A O 1
ATOM 890 N N . GLY A 1 131 ? -6.401 -8.330 10.654 1.00 84.88 131 GLY A N 1
ATOM 891 C CA . GLY A 1 131 ? -5.419 -7.841 11.610 1.00 84.88 131 GLY A CA 1
ATOM 892 C C . GLY A 1 131 ? -4.178 -7.236 10.953 1.00 84.88 131 GLY A C 1
ATOM 893 O O . GLY A 1 131 ? -3.981 -7.285 9.736 1.00 84.88 131 GLY A O 1
ATOM 894 N N . ASP A 1 132 ? -3.267 -6.738 11.790 1.00 85.50 132 ASP A N 1
ATOM 895 C CA . ASP A 1 132 ? -2.050 -6.056 11.338 1.00 85.50 132 ASP A CA 1
ATOM 896 C C . ASP A 1 132 ? -1.245 -6.869 10.310 1.00 85.50 132 ASP A C 1
ATOM 898 O O . ASP A 1 132 ? -0.760 -6.325 9.319 1.00 85.50 132 ASP A O 1
ATOM 902 N N . SER A 1 133 ? -1.074 -8.176 10.524 1.00 85.88 133 SER A N 1
ATOM 903 C CA . SER A 1 133 ? -0.276 -9.015 9.620 1.00 85.88 133 SER A CA 1
ATOM 904 C C . SER A 1 133 ? -0.917 -9.124 8.238 1.00 85.88 133 SER A C 1
ATOM 906 O O . SER A 1 133 ? -0.235 -8.934 7.230 1.00 85.88 133 SER A O 1
ATOM 908 N N . GLY A 1 134 ? -2.224 -9.392 8.181 1.00 91.12 134 GLY A N 1
ATOM 909 C CA . GLY A 1 134 ? -2.943 -9.502 6.919 1.00 91.12 134 GLY A CA 1
ATOM 910 C C . GLY A 1 134 ? -3.075 -8.152 6.213 1.00 91.12 134 GLY A C 1
ATOM 911 O O . GLY A 1 134 ? -2.881 -8.081 5.002 1.00 91.12 134 GLY A O 1
ATOM 912 N N . ALA A 1 135 ? -3.308 -7.068 6.957 1.00 93.62 135 ALA A N 1
ATOM 913 C CA . ALA A 1 135 ? -3.459 -5.725 6.410 1.00 93.62 135 ALA A CA 1
ATOM 914 C C . ALA A 1 135 ? -2.138 -5.213 5.817 1.00 93.62 135 ALA A C 1
ATOM 916 O O . ALA A 1 135 ? -2.116 -4.714 4.689 1.00 93.62 135 ALA A O 1
ATOM 917 N N . ASN A 1 136 ? -1.019 -5.413 6.525 1.00 93.94 136 ASN A N 1
ATOM 918 C CA . ASN A 1 136 ? 0.308 -5.079 6.008 1.00 93.94 136 ASN A CA 1
ATOM 919 C C . ASN A 1 136 ? 0.678 -5.941 4.796 1.00 93.94 136 ASN A C 1
ATOM 921 O O . ASN A 1 136 ? 1.200 -5.405 3.822 1.00 93.94 136 ASN A O 1
ATOM 925 N N . ALA A 1 137 ? 0.396 -7.250 4.819 1.00 94.38 137 ALA A N 1
ATOM 926 C CA . ALA A 1 137 ? 0.677 -8.133 3.687 1.00 94.38 137 ALA A CA 1
ATOM 927 C C . ALA A 1 137 ? -0.145 -7.754 2.445 1.00 94.38 137 ALA A C 1
ATOM 929 O O . ALA A 1 137 ? 0.412 -7.614 1.354 1.00 94.38 137 ALA A O 1
ATOM 930 N N . LEU A 1 138 ? -1.450 -7.518 2.615 1.00 96.50 138 LEU A N 1
ATOM 931 C CA . LEU A 1 138 ? -2.347 -7.059 1.556 1.00 96.50 138 LEU A CA 1
ATOM 932 C C . LEU A 1 138 ? -1.856 -5.731 0.976 1.00 96.50 138 LEU A C 1
ATOM 934 O O . LEU A 1 138 ? -1.623 -5.634 -0.227 1.00 96.50 138 LEU A O 1
ATOM 938 N N . GLY A 1 139 ? -1.621 -4.726 1.821 1.00 97.12 139 GLY A N 1
ATOM 939 C CA . GLY A 1 139 ? -1.133 -3.428 1.367 1.00 97.12 139 GLY A CA 1
ATOM 940 C C . GLY A 1 139 ? 0.247 -3.499 0.708 1.00 97.12 139 GLY A C 1
ATOM 941 O O . GLY A 1 139 ? 0.461 -2.841 -0.307 1.00 97.12 139 GLY A O 1
ATOM 942 N N . ALA A 1 140 ? 1.161 -4.340 1.198 1.00 97.00 140 ALA A N 1
ATOM 943 C CA . ALA A 1 140 ? 2.466 -4.534 0.571 1.00 97.00 140 ALA A CA 1
ATOM 944 C C . ALA A 1 140 ? 2.333 -5.130 -0.840 1.00 97.00 140 ALA A C 1
ATOM 946 O O . ALA A 1 140 ? 2.914 -4.593 -1.781 1.00 97.00 140 ALA A O 1
ATOM 947 N N . LEU A 1 141 ? 1.530 -6.186 -1.020 1.00 96.75 141 LEU A N 1
ATOM 948 C CA . LEU A 1 141 ? 1.309 -6.813 -2.331 1.00 96.75 141 LEU A CA 1
ATOM 949 C C . LEU A 1 141 ? 0.656 -5.848 -3.329 1.00 96.75 141 LEU A C 1
ATOM 951 O O . LEU A 1 141 ? 1.075 -5.769 -4.487 1.00 96.75 141 LEU A O 1
ATOM 955 N N . LEU A 1 142 ? -0.320 -5.057 -2.876 1.00 97.50 142 LEU A N 1
ATOM 956 C CA . LEU A 1 142 ? -0.925 -4.006 -3.697 1.00 97.50 142 LEU A CA 1
ATOM 957 C C . LEU A 1 142 ? 0.083 -2.906 -4.046 1.00 97.50 142 LEU A C 1
ATOM 959 O O . LEU A 1 142 ? 0.128 -2.455 -5.190 1.00 97.50 142 LEU A O 1
ATOM 963 N N . GLY A 1 143 ? 0.940 -2.525 -3.098 1.00 97.69 143 GLY A N 1
ATOM 964 C CA . GLY A 1 143 ? 2.028 -1.578 -3.318 1.00 97.69 143 GLY A CA 1
ATOM 965 C C . GLY A 1 143 ? 3.055 -2.082 -4.335 1.00 97.69 143 GLY A C 1
ATOM 966 O O . GLY A 1 143 ? 3.503 -1.307 -5.178 1.00 97.69 143 GLY A O 1
ATOM 967 N N . VAL A 1 144 ? 3.376 -3.382 -4.333 1.00 97.44 144 VAL A N 1
ATOM 968 C CA . VAL A 1 144 ? 4.229 -4.012 -5.358 1.00 97.44 144 VAL A CA 1
ATOM 969 C C . VAL A 1 144 ? 3.552 -3.938 -6.725 1.00 97.44 144 VAL A C 1
ATOM 971 O O . VAL A 1 144 ? 4.179 -3.503 -7.691 1.00 97.44 144 VAL A O 1
ATOM 974 N N . GLY A 1 145 ? 2.263 -4.286 -6.813 1.00 96.25 145 GLY A N 1
ATOM 975 C CA . GLY A 1 145 ? 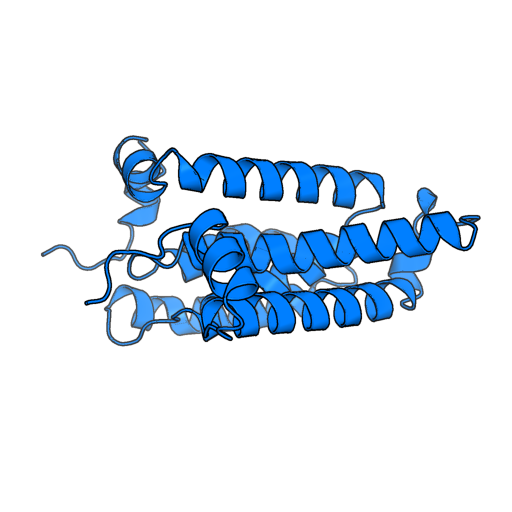1.487 -4.173 -8.051 1.00 96.25 145 GLY A CA 1
ATOM 976 C C . GLY A 1 145 ? 1.449 -2.739 -8.595 1.00 96.25 145 GLY A C 1
ATOM 977 O O . GLY A 1 145 ? 1.672 -2.514 -9.786 1.00 96.25 145 GLY A O 1
ATOM 978 N N . LEU A 1 146 ? 1.244 -1.749 -7.722 1.00 96.38 146 LEU A N 1
ATOM 979 C CA . LEU A 1 146 ? 1.270 -0.331 -8.082 1.00 96.38 146 LEU A CA 1
ATOM 980 C C . LEU A 1 146 ? 2.664 0.107 -8.559 1.00 96.38 146 LEU A C 1
ATOM 982 O O . LEU A 1 146 ? 2.798 0.721 -9.620 1.00 96.38 146 LEU A O 1
ATOM 986 N N . ALA A 1 147 ? 3.717 -0.258 -7.825 1.00 96.62 147 ALA A N 1
ATOM 987 C CA . ALA A 1 147 ? 5.095 0.071 -8.175 1.00 96.62 147 ALA A CA 1
ATOM 988 C C . ALA A 1 147 ? 5.538 -0.576 -9.497 1.00 96.62 147 ALA A C 1
ATOM 990 O O . ALA A 1 147 ? 6.316 0.033 -10.237 1.00 96.62 147 ALA A O 1
ATOM 991 N N . ALA A 1 148 ? 5.054 -1.779 -9.813 1.00 94.69 148 ALA A N 1
ATOM 992 C CA . ALA A 1 148 ? 5.331 -2.463 -11.074 1.00 94.69 148 ALA A CA 1
ATOM 993 C C . ALA A 1 148 ? 4.647 -1.775 -12.268 1.00 94.69 148 ALA A C 1
ATOM 995 O O . ALA A 1 148 ? 5.230 -1.683 -13.346 1.00 94.69 148 ALA A O 1
ATOM 996 N N . ARG A 1 149 ? 3.431 -1.242 -12.078 1.00 90.69 149 ARG A N 1
ATOM 997 C CA . ARG A 1 149 ? 2.669 -0.558 -13.138 1.00 90.69 149 ARG A CA 1
ATOM 998 C C . ARG A 1 149 ? 3.147 0.861 -13.433 1.00 90.69 149 ARG A C 1
ATOM 1000 O O . ARG A 1 149 ? 2.975 1.337 -14.552 1.00 90.69 149 ARG A O 1
ATOM 1007 N N . CYS A 1 150 ? 3.705 1.554 -12.446 1.00 90.88 150 CYS A N 1
ATOM 1008 C CA . CYS A 1 150 ? 4.112 2.947 -12.590 1.00 90.88 150 CYS A CA 1
ATOM 1009 C C . CYS A 1 150 ? 5.571 3.093 -13.045 1.00 90.88 150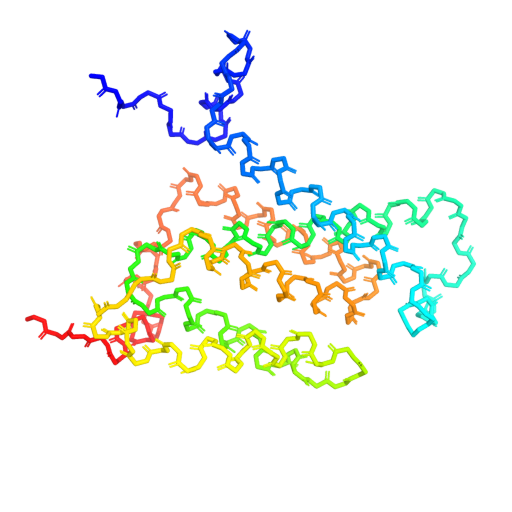 CYS A C 1
ATOM 1011 O O . CYS A 1 150 ? 6.456 2.354 -12.614 1.00 90.88 150 CYS A O 1
ATOM 1013 N N . GLY A 1 151 ? 5.846 4.118 -13.856 1.00 93.12 151 GLY A N 1
ATOM 1014 C CA . GLY A 1 151 ? 7.195 4.662 -14.042 1.00 93.12 151 GLY A CA 1
ATOM 1015 C C . GLY A 1 151 ? 7.697 5.441 -12.813 1.00 93.12 151 GLY A C 1
ATOM 1016 O O . GLY A 1 151 ? 6.937 5.625 -11.859 1.00 93.12 151 GLY A O 1
ATOM 1017 N N . PRO A 1 152 ? 8.935 5.971 -12.843 1.00 94.00 152 PRO A N 1
ATOM 1018 C CA . PRO A 1 152 ? 9.524 6.701 -11.712 1.00 94.00 152 PRO A CA 1
ATOM 1019 C C . PRO A 1 152 ? 8.667 7.876 -11.213 1.00 94.00 152 PRO A C 1
ATOM 1021 O O . PRO A 1 152 ? 8.454 8.025 -10.013 1.00 94.00 152 PRO A O 1
ATOM 1024 N N . VAL A 1 153 ? 8.093 8.666 -12.131 1.00 95.81 153 VAL A N 1
ATOM 1025 C CA . VAL A 1 153 ? 7.202 9.793 -11.788 1.00 95.81 153 VAL A CA 1
ATOM 1026 C C . VAL A 1 153 ? 5.925 9.306 -11.106 1.00 95.81 153 VAL A C 1
ATOM 1028 O O . VAL A 1 153 ? 5.513 9.869 -10.098 1.00 95.81 153 VAL A O 1
ATOM 1031 N N . GLY A 1 154 ? 5.321 8.226 -11.612 1.00 96.56 154 GLY A N 1
ATOM 1032 C CA . GLY A 1 154 ? 4.129 7.639 -10.999 1.00 96.56 154 GLY A CA 1
ATOM 1033 C C . GLY A 1 154 ? 4.410 7.097 -9.597 1.00 96.56 154 GLY A C 1
ATOM 1034 O O . GLY A 1 154 ? 3.599 7.299 -8.700 1.00 96.56 154 GLY A O 1
ATOM 1035 N N . ARG A 1 155 ? 5.585 6.488 -9.374 1.00 97.38 155 ARG A N 1
ATOM 1036 C CA . ARG A 1 155 ? 6.016 6.059 -8.033 1.00 97.38 155 ARG A CA 1
ATOM 1037 C C . ARG A 1 155 ? 6.208 7.245 -7.090 1.00 97.38 155 ARG A C 1
ATOM 1039 O O . ARG A 1 155 ? 5.743 7.185 -5.959 1.00 97.38 155 ARG A O 1
ATOM 1046 N N . ALA A 1 156 ? 6.839 8.325 -7.552 1.00 98.12 156 ALA A N 1
ATOM 1047 C CA . ALA A 1 156 ? 7.010 9.541 -6.758 1.00 98.12 156 ALA A CA 1
ATOM 1048 C C . ALA A 1 156 ? 5.665 10.179 -6.383 1.00 98.12 156 ALA A C 1
ATOM 1050 O O . ALA A 1 156 ? 5.449 10.509 -5.219 1.00 98.12 156 ALA A O 1
ATOM 1051 N N . ALA A 1 157 ? 4.738 10.287 -7.339 1.00 98.31 157 ALA A N 1
ATOM 1052 C CA . ALA A 1 157 ? 3.392 10.793 -7.088 1.00 98.31 157 ALA A CA 1
ATOM 1053 C C . ALA A 1 157 ? 2.631 9.908 -6.088 1.00 98.31 157 ALA A C 1
ATOM 1055 O O . ALA A 1 157 ? 2.072 10.417 -5.119 1.00 98.31 157 ALA A O 1
ATOM 1056 N N . ALA A 1 158 ? 2.657 8.584 -6.274 1.00 98.06 158 ALA A N 1
ATOM 1057 C CA . ALA A 1 158 ? 2.017 7.643 -5.359 1.00 98.06 158 ALA A CA 1
ATOM 1058 C C . ALA A 1 158 ? 2.592 7.754 -3.940 1.00 98.06 158 ALA A C 1
ATOM 1060 O O . ALA A 1 158 ? 1.839 7.846 -2.973 1.00 98.06 158 ALA A O 1
ATOM 1061 N N . LEU A 1 159 ? 3.921 7.815 -3.812 1.00 98.31 159 LEU A N 1
ATOM 1062 C CA . LEU A 1 159 ? 4.589 7.985 -2.526 1.00 98.31 159 LEU A CA 1
ATOM 1063 C C . LEU A 1 159 ? 4.225 9.316 -1.861 1.00 98.31 159 LEU A C 1
ATOM 1065 O O . LEU A 1 159 ? 3.984 9.338 -0.659 1.00 98.31 159 LEU A O 1
ATOM 1069 N N . ALA A 1 160 ? 4.132 10.407 -2.624 1.00 98.38 160 ALA A N 1
ATOM 1070 C CA . ALA A 1 160 ? 3.708 11.701 -2.098 1.00 98.38 160 ALA A CA 1
ATOM 1071 C C . ALA A 1 160 ? 2.274 11.650 -1.543 1.00 98.38 160 ALA A C 1
ATOM 1073 O O . ALA A 1 160 ? 2.029 12.151 -0.446 1.00 98.38 160 ALA A O 1
ATOM 1074 N N . VAL A 1 161 ? 1.343 10.989 -2.244 1.00 98.12 161 VAL A N 1
ATOM 1075 C CA . VAL A 1 161 ? -0.026 10.776 -1.742 1.00 98.12 161 VAL A CA 1
ATOM 1076 C C . VAL A 1 161 ? -0.021 9.920 -0.474 1.00 98.12 161 VAL A C 1
ATOM 1078 O O . VAL A 1 161 ? -0.639 10.300 0.518 1.00 98.12 161 VAL A O 1
ATOM 1081 N N . LEU A 1 162 ? 0.703 8.796 -0.465 1.00 97.88 162 LEU A N 1
ATOM 1082 C CA . LEU A 1 162 ? 0.795 7.898 0.694 1.00 97.88 162 LEU A CA 1
ATOM 1083 C C . LEU A 1 162 ? 1.403 8.594 1.918 1.00 97.88 162 LEU A C 1
ATOM 1085 O O . LEU A 1 162 ? 0.901 8.441 3.034 1.00 97.88 162 LEU A O 1
ATOM 1089 N N . ALA A 1 163 ? 2.454 9.390 1.716 1.00 96.62 163 ALA A N 1
ATOM 1090 C CA . ALA A 1 163 ? 3.077 10.189 2.763 1.00 96.62 163 ALA A CA 1
ATOM 1091 C C . ALA A 1 163 ? 2.122 11.276 3.278 1.00 96.62 163 ALA A C 1
ATOM 1093 O O . ALA A 1 163 ? 1.987 11.439 4.489 1.00 96.62 163 ALA A O 1
ATOM 1094 N N . GLY A 1 164 ? 1.409 11.966 2.381 1.00 97.19 164 GLY A N 1
ATOM 1095 C CA . GLY A 1 164 ? 0.399 12.962 2.739 1.00 97.19 164 GLY A CA 1
ATOM 1096 C C . GLY A 1 164 ? -0.748 12.370 3.559 1.00 97.19 164 GLY A C 1
ATOM 1097 O O . GLY A 1 164 ? -1.109 12.924 4.594 1.00 97.19 164 GLY A O 1
ATOM 1098 N N . LEU A 1 165 ? -1.272 11.207 3.159 1.00 95.19 165 LEU A N 1
ATOM 1099 C CA . LEU A 1 165 ? -2.287 10.474 3.921 1.00 95.19 165 LEU A CA 1
ATOM 1100 C C . LEU A 1 165 ? -1.750 10.033 5.286 1.00 95.19 165 LEU A C 1
ATOM 1102 O O . LEU A 1 165 ? -2.417 10.223 6.300 1.00 95.19 165 LEU A O 1
ATOM 1106 N N . THR A 1 166 ? -0.528 9.503 5.334 1.00 93.44 166 THR A N 1
ATOM 1107 C CA . THR A 1 166 ? 0.108 9.095 6.594 1.00 93.44 166 THR A CA 1
ATOM 1108 C C . THR A 1 166 ? 0.245 10.286 7.545 1.00 93.44 166 THR A C 1
ATOM 1110 O O . THR A 1 166 ? -0.175 10.193 8.696 1.00 93.44 166 THR A O 1
ATOM 1113 N N . ALA A 1 167 ? 0.728 11.434 7.065 1.00 92.50 167 ALA A N 1
ATOM 1114 C CA . ALA A 1 167 ? 0.827 12.653 7.866 1.00 92.50 167 ALA A CA 1
ATOM 1115 C C . ALA A 1 167 ? -0.552 13.179 8.308 1.00 92.50 167 ALA A C 1
ATOM 1117 O O . ALA A 1 167 ? -0.728 13.580 9.459 1.00 92.50 167 ALA A O 1
ATOM 1118 N N . ALA A 1 168 ? -1.557 13.138 7.427 1.00 90.94 168 ALA A N 1
ATOM 1119 C CA . ALA A 1 168 ? -2.924 13.531 7.761 1.00 90.94 168 ALA A CA 1
ATOM 1120 C C . ALA A 1 168 ? -3.527 12.644 8.861 1.00 90.94 168 ALA A C 1
ATOM 1122 O O . ALA A 1 168 ? -4.238 13.154 9.729 1.00 90.94 168 ALA A O 1
ATOM 1123 N N . SER A 1 169 ? -3.198 11.347 8.874 1.00 90.25 169 SER A N 1
ATOM 1124 C CA . SER A 1 169 ? -3.697 10.397 9.876 1.00 90.25 169 SER A CA 1
ATOM 1125 C C . SER A 1 169 ? -3.254 10.724 11.309 1.00 90.25 169 SER A C 1
ATOM 1127 O O . SER A 1 169 ? -3.947 10.372 12.262 1.00 90.25 169 SER A O 1
ATOM 1129 N N . GLU A 1 170 ? -2.140 11.447 11.480 1.00 89.56 170 GLU A N 1
ATOM 1130 C CA . GLU A 1 170 ? -1.675 11.880 12.804 1.00 89.56 170 GLU A CA 1
ATOM 1131 C C . GLU A 1 170 ? -2.532 13.007 13.390 1.00 89.56 170 GLU A C 1
ATOM 1133 O O . GLU A 1 170 ? -2.591 13.185 14.607 1.00 89.56 170 GLU A O 1
ATOM 1138 N N . ARG A 1 171 ? -3.181 13.795 12.528 1.00 90.12 171 ARG A N 1
ATOM 1139 C CA . ARG A 1 171 ? -3.983 14.961 12.922 1.00 90.12 171 ARG A CA 1
ATOM 1140 C C . ARG A 1 171 ? -5.478 14.682 12.870 1.00 90.12 171 ARG A C 1
ATOM 1142 O O . ARG A 1 171 ? -6.229 15.271 13.643 1.00 90.12 171 ARG A O 1
ATOM 1149 N N . VAL A 1 172 ? -5.911 13.812 11.960 1.00 90.38 172 VAL A N 1
ATOM 1150 C CA . VAL A 1 172 ? -7.321 13.560 11.666 1.00 90.38 172 VAL A CA 1
ATOM 1151 C C . VAL A 1 172 ? -7.598 12.061 11.691 1.00 90.38 172 VAL A C 1
ATOM 1153 O O . VAL A 1 172 ? -6.921 11.271 11.039 1.00 90.38 172 VAL A O 1
ATOM 1156 N N . SER A 1 173 ? -8.647 11.656 12.410 1.00 91.06 173 SER A N 1
ATOM 1157 C CA . SER A 1 173 ? -9.095 10.264 12.406 1.00 91.06 173 SER A CA 1
ATOM 1158 C C . SER A 1 173 ? -9.771 9.925 11.078 1.00 91.06 173 SER A C 1
ATOM 1160 O O . SER A 1 173 ? -10.860 10.425 10.790 1.00 91.06 173 SER A O 1
ATOM 1162 N N . PHE A 1 174 ? -9.185 9.010 10.303 1.00 91.62 174 PHE A N 1
ATOM 1163 C CA . PHE A 1 174 ? -9.821 8.486 9.089 1.00 91.62 174 PHE A CA 1
ATOM 1164 C C . PHE A 1 174 ? -11.204 7.901 9.359 1.00 91.62 174 PHE A C 1
ATOM 1166 O O . PHE A 1 174 ? -12.118 8.115 8.572 1.00 91.62 174 PHE A O 1
ATOM 1173 N N . THR A 1 175 ? -11.406 7.251 10.508 1.00 92.25 175 THR A N 1
ATOM 1174 C CA . THR A 1 175 ? -12.733 6.770 10.912 1.00 92.25 175 THR A CA 1
ATOM 1175 C C . THR A 1 175 ? -13.751 7.904 11.013 1.00 92.25 175 THR A C 1
ATOM 1177 O O . THR A 1 175 ? -14.875 7.742 10.551 1.00 92.25 175 THR A O 1
ATOM 1180 N N . GLN A 1 176 ? -13.377 9.054 11.582 1.00 92.31 176 GLN A N 1
ATOM 1181 C CA . GLN A 1 176 ? -14.282 10.204 11.670 1.00 92.31 176 GLN A CA 1
ATOM 1182 C C . GLN A 1 176 ? -14.548 10.833 10.301 1.00 92.31 176 GLN A C 1
ATOM 1184 O O . GLN A 1 176 ? -15.676 11.243 10.045 1.00 92.31 176 GLN A O 1
ATOM 1189 N N . VAL A 1 177 ? -13.536 10.895 9.430 1.00 93.81 177 VAL A N 1
ATOM 1190 C CA . VAL A 1 177 ? -13.698 11.381 8.051 1.00 93.81 177 VAL A CA 1
ATOM 1191 C C . VAL A 1 177 ? -14.676 10.485 7.295 1.00 93.81 177 VAL A C 1
ATOM 1193 O O . VAL A 1 177 ? -15.691 10.972 6.813 1.00 93.81 177 VAL A O 1
ATOM 1196 N N . ILE A 1 178 ? -14.434 9.171 7.287 1.00 93.12 178 ILE A N 1
ATOM 1197 C CA . ILE A 1 178 ? -15.294 8.180 6.626 1.00 93.12 178 ILE A CA 1
ATOM 1198 C C . ILE A 1 178 ? -16.732 8.274 7.149 1.00 93.12 178 ILE A C 1
ATOM 1200 O O . ILE A 1 178 ? -17.662 8.348 6.356 1.00 93.12 178 ILE A O 1
ATOM 1204 N N . ALA A 1 179 ? -16.923 8.355 8.470 1.00 94.00 179 ALA A N 1
ATOM 1205 C CA . ALA A 1 179 ? -18.254 8.433 9.075 1.00 94.00 179 ALA A CA 1
ATOM 1206 C C . ALA A 1 179 ? -19.018 9.730 8.744 1.00 94.00 179 ALA A C 1
ATOM 1208 O O . ALA A 1 179 ? -20.246 9.746 8.799 1.00 94.00 179 ALA A O 1
ATOM 1209 N N . ARG A 1 180 ? -18.318 10.827 8.430 1.00 95.62 180 ARG A N 1
ATOM 1210 C CA . ARG A 1 180 ? -18.924 12.136 8.127 1.00 95.62 180 ARG A CA 1
ATOM 1211 C C . ARG A 1 180 ? -19.108 12.393 6.633 1.00 95.62 180 ARG A C 1
ATOM 1213 O O . ARG A 1 180 ? -19.770 13.364 6.280 1.00 95.62 180 ARG A O 1
ATOM 1220 N N . THR A 1 181 ? -18.544 11.557 5.765 1.00 96.19 181 THR A N 1
ATOM 1221 C CA . THR A 1 181 ? -18.638 11.707 4.309 1.00 96.19 181 THR A CA 1
ATOM 1222 C C . THR A 1 181 ? -19.692 10.744 3.742 1.00 96.19 181 THR A C 1
ATOM 1224 O O . THR A 1 181 ? -19.486 9.527 3.790 1.00 96.19 181 THR A O 1
ATOM 1227 N N . PRO A 1 182 ? -20.814 11.254 3.186 1.00 92.25 182 PRO A N 1
ATOM 1228 C CA . PRO A 1 182 ? -21.793 10.431 2.470 1.00 92.25 182 PRO A CA 1
ATOM 1229 C C . PRO A 1 182 ? -21.133 9.604 1.357 1.00 92.25 182 PRO A C 1
ATOM 1231 O O . PRO A 1 182 ? -20.125 10.021 0.785 1.00 92.25 182 PRO A O 1
ATOM 1234 N N . GLY A 1 183 ? -21.650 8.408 1.078 1.00 94.06 183 GLY A N 1
ATOM 1235 C CA . GLY A 1 183 ? -21.003 7.435 0.189 1.00 94.06 183 GLY A CA 1
ATOM 1236 C C . GLY A 1 183 ? -19.842 6.662 0.835 1.00 94.06 183 GLY A C 1
ATOM 1237 O O . GLY A 1 183 ? -19.871 5.434 0.834 1.00 94.06 183 GLY A O 1
ATOM 1238 N N . LEU A 1 184 ? -18.853 7.329 1.455 1.00 93.44 184 LEU A N 1
ATOM 1239 C CA . LEU A 1 184 ? -17.776 6.624 2.181 1.00 93.44 184 LEU A CA 1
ATOM 1240 C C . LEU A 1 184 ? -18.312 5.887 3.408 1.00 93.44 184 LEU A C 1
ATOM 1242 O O . LEU A 1 184 ? -17.934 4.741 3.644 1.00 93.44 184 LEU A O 1
ATOM 1246 N N . ARG A 1 185 ? -19.215 6.523 4.161 1.00 94.19 185 ARG A N 1
ATOM 1247 C CA . ARG A 1 185 ? -19.910 5.882 5.283 1.00 94.19 185 ARG A CA 1
ATOM 1248 C C . ARG A 1 185 ? -20.707 4.662 4.827 1.00 94.19 185 ARG A C 1
ATOM 1250 O O . ARG A 1 185 ? -20.601 3.607 5.434 1.00 94.19 185 ARG A O 1
ATOM 1257 N N . GLU A 1 186 ? -21.474 4.801 3.749 1.00 94.12 186 GLU A N 1
ATOM 1258 C CA . GLU A 1 186 ? -22.316 3.720 3.224 1.00 94.12 186 GLU A CA 1
ATOM 1259 C C . GLU A 1 186 ? -21.472 2.536 2.758 1.00 94.12 186 GLU A C 1
ATOM 1261 O O . GLU A 1 186 ? -21.776 1.396 3.090 1.00 94.12 186 GLU A O 1
ATOM 1266 N N . LEU A 1 187 ? -20.367 2.803 2.057 1.00 93.88 187 LEU A N 1
ATOM 1267 C CA . LEU A 1 187 ? -19.398 1.782 1.671 1.00 93.88 187 LEU A CA 1
ATOM 1268 C C . LEU A 1 187 ? -18.771 1.100 2.901 1.00 93.88 187 LEU A C 1
ATOM 1270 O O . LEU A 1 187 ? -18.625 -0.125 2.918 1.00 93.88 187 LEU A O 1
ATOM 1274 N N . ASP A 1 188 ? -18.395 1.867 3.927 1.00 93.62 188 ASP A N 1
ATOM 1275 C CA . ASP A 1 188 ? -17.823 1.336 5.169 1.00 93.62 188 ASP A CA 1
ATOM 1276 C C . ASP A 1 188 ? -18.814 0.424 5.902 1.00 93.62 188 ASP A C 1
ATOM 1278 O O . ASP A 1 188 ? -18.441 -0.670 6.326 1.00 93.62 188 ASP A O 1
ATOM 1282 N N . GLU A 1 189 ? -20.083 0.825 5.971 1.00 92.88 189 GLU A N 1
ATOM 1283 C CA . GLU A 1 189 ? -21.174 0.088 6.619 1.00 92.88 189 GLU A CA 1
ATOM 1284 C C . GLU A 1 189 ? -21.697 -1.091 5.784 1.00 92.88 189 GLU A C 1
ATOM 1286 O O . GLU A 1 189 ? -22.231 -2.046 6.343 1.00 92.88 189 GLU A O 1
ATOM 1291 N N . LEU A 1 190 ? -21.520 -1.070 4.459 1.00 93.81 190 LEU A N 1
ATOM 1292 C CA . LEU A 1 190 ? -22.059 -2.080 3.546 1.00 93.81 190 LEU A CA 1
ATOM 1293 C C . LEU A 1 190 ? -21.647 -3.505 3.947 1.00 93.81 190 LEU A C 1
ATOM 1295 O O . LEU A 1 190 ? -20.461 -3.824 3.993 1.00 93.81 190 LEU A O 1
ATOM 1299 N N . GLY A 1 191 ? -22.623 -4.373 4.201 1.00 89.56 191 GLY A N 1
ATOM 1300 C CA . GLY A 1 191 ? -22.383 -5.776 4.547 1.00 89.56 191 GLY A CA 1
ATOM 1301 C C . GLY A 1 191 ? -21.886 -6.017 5.974 1.00 89.56 191 GLY A C 1
ATOM 1302 O O . GLY A 1 191 ? -21.682 -7.167 6.334 1.00 89.56 191 GLY A O 1
ATOM 1303 N N . ARG A 1 192 ? -21.707 -4.977 6.800 1.00 89.56 192 ARG A N 1
ATOM 1304 C CA . ARG A 1 192 ? -21.441 -5.169 8.231 1.00 89.56 192 ARG A CA 1
ATOM 1305 C C . ARG A 1 192 ? -22.719 -5.547 8.960 1.00 89.56 192 ARG A C 1
ATOM 1307 O O . ARG A 1 192 ? -23.812 -5.113 8.583 1.00 89.56 192 ARG A O 1
ATOM 1314 N N . ARG A 1 193 ? -22.554 -6.262 10.069 1.00 85.69 193 ARG A N 1
ATOM 1315 C CA . ARG A 1 193 ? -23.624 -6.453 11.045 1.00 85.69 193 ARG A CA 1
ATOM 1316 C C . ARG A 1 193 ? -24.105 -5.095 11.559 1.00 85.69 193 ARG A C 1
ATOM 1318 O O . ARG A 1 193 ? -23.306 -4.219 11.889 1.00 85.69 193 ARG A O 1
ATOM 1325 N N . ARG A 1 194 ? -25.423 -4.911 11.532 1.00 74.88 194 ARG A N 1
ATOM 1326 C CA . ARG A 1 194 ? -26.104 -3.797 12.188 1.00 74.88 194 ARG A CA 1
ATOM 1327 C C . ARG A 1 194 ? -26.574 -4.341 13.525 1.00 74.88 194 ARG A C 1
ATOM 1329 O O . ARG A 1 194 ? -27.460 -5.193 13.528 1.00 74.88 194 ARG A O 1
ATOM 1336 N N . ASP A 1 195 ? -25.922 -3.907 14.592 1.00 58.88 195 ASP A N 1
ATOM 1337 C CA . ASP A 1 195 ? -26.451 -4.078 15.945 1.00 58.88 195 ASP A CA 1
ATOM 1338 C C . ASP A 1 195 ? -27.703 -3.208 16.137 1.00 58.88 195 ASP A C 1
ATOM 1340 O O . ASP A 1 195 ? -27.737 -2.083 15.574 1.00 58.88 195 ASP A O 1
#

Sequence (195 aa):
EQKAAKGFAGHLAALREGRVTAGLVKVVGVGAAGLGAAALLAADPAVRAHRHRQGQGVVGRTVDVLLGAGVVAGTANLVNLLDLRPGRAVKSGLLLGAPLTRGAHGGIAAGAVGAAAGLLDADLDERVMVGDSGANALGALLGVGLAARCGPVGRAAALAVLAGLTAASERVSFTQVIARTPGLRELDELGRRRD

Secondary structure (DSSP, 8-state):
---S--SHHHHHHHHHTT---HHHHHHHHHHHHHHHHHHHHHH-HHHHTSTTTTT--HHHHHHHHHHHHHHHHHHHHHHHHHTTSTTHHHHHHHHHHGGGGSSTTHHHHHHHHHHHHHHHHHHHTTS---HHHHHHHHHHHHHHHHHHHS-HHHHHHHHHHHHHHHHHHHHS-HHHHHHHSTTHHHHHHTTS---

Organism: NCBI:txid47874